Protein AF-0000000086669662 (afdb_homodimer)

pLDDT: mean 96.25, std 7.5, range [40.72, 98.94]

Secondary structure (DSSP, 8-state):
-----TTHHHHHHHHHHHHHHTHHHHHHHIIIIIHHHHHTS---GGGHHHHHHHHHHHHHHHHHHHHHHHHHHHHHHH----SHHHHHHHHHHHHHHHHHHHHHHHTT--HHHIIIIIHHHHHHHHHH-/-----TTHHHHHHHHHHHHHHTHHHHHHHIIIIIHHHHHTS---GGGHHHHHHHHHHHHHHHHHHHHHHHHHHHHHHH----SHHHHHHHHHHHHHHHHHHHHHHHTT--HHHIIIIIHHHHHHHHHH-

Organism: Colletotrichum gloeosporioides (NCBI:txid474922)

Radius of gyration: 18.42 Å; Cα contacts (8 Å, |Δi|>4): 364; chains: 2; bounding box: 42×52×33 Å

Solvent-accessible surface area (backbone atoms only — not comparable to full-atom values): 12818 Å² total; per-residue (Å²): 106,62,70,60,62,84,64,28,32,57,29,15,46,48,22,17,46,37,31,54,70,47,44,67,60,51,53,50,42,45,72,43,51,45,47,53,42,48,68,52,32,63,89,49,76,89,32,52,60,44,59,58,42,54,65,39,28,52,55,47,43,53,48,42,30,49,36,50,19,29,50,24,45,41,27,35,62,58,27,60,65,76,51,67,44,50,46,50,38,51,51,47,47,37,55,52,23,50,59,47,36,48,49,35,54,75,73,66,44,59,74,62,38,48,37,34,46,45,17,43,50,30,41,50,52,33,54,72,105,107,63,71,58,63,85,64,28,32,56,28,14,47,49,22,16,47,36,32,54,70,48,44,67,58,50,53,50,42,45,72,43,51,45,46,52,43,49,67,53,31,64,88,50,76,89,32,51,62,44,61,58,44,52,63,39,29,52,57,48,42,52,46,42,30,50,37,51,19,28,50,23,45,41,28,36,63,59,27,60,66,76,51,66,42,51,47,49,38,53,51,48,48,37,55,51,22,49,61,47,33,47,49,35,54,77,71,67,44,59,74,62,36,48,36,34,46,46,16,43,50,31,42,49,52,31,55,72,104

Foldseek 3Di:
DPQQDDCLLVLLQVLLVLLVVCVVVLVVCLVPVVLVVLVPPDPDPVCVVVSVCVSVVSVVVNVVSNVSSVVSVCCSVPHADDDPVVVVVLVVLQVVLVVVCVVCVVVPNCSNCCNSHVSSVSSVVSNVD/DPQQDDCLLVLLQVLLVLLPVCVVVLVVCLVPVVLVVLVPPDPDPVCVVVSVCVSVVSVVVNVVSNVSSVVSNCCSVPHADDDPVVVVVLVVLQVVLVVVCVVCVVVPNCSNCCNSHVSSVSSVVSNVD

Structure (mmCIF, N/CA/C/O backbone):
data_AF-0000000086669662-model_v1
#
loop_
_entity.id
_entity.type
_entity.pdbx_description
1 polymer 'Uncharacterized protein'
#
loop_
_atom_site.group_PDB
_atom_site.id
_atom_site.type_symbol
_atom_site.label_atom_id
_atom_site.label_alt_id
_atom_site.label_comp_id
_atom_site.label_asym_id
_atom_site.label_entity_id
_atom_site.label_seq_id
_atom_site.pdbx_PDB_ins_code
_atom_site.Cartn_x
_atom_site.Cartn_y
_atom_site.Cartn_z
_atom_site.occupancy
_atom_site.B_iso_or_equiv
_atom_site.auth_seq_id
_atom_site.auth_comp_id
_atom_site.auth_asym_id
_atom_site.auth_atom_id
_atom_site.pdbx_PDB_model_num
ATOM 1 N N . MET A 1 1 ? 5.531 28.141 9.062 1 40.78 1 MET A N 1
ATOM 2 C CA . MET A 1 1 ? 6.051 26.812 8.75 1 40.78 1 MET A CA 1
ATOM 3 C C . MET A 1 1 ? 6.801 26.219 9.938 1 40.78 1 MET A C 1
ATOM 5 O O . MET A 1 1 ? 7.75 26.828 10.438 1 40.78 1 MET A O 1
ATOM 9 N N . LEU A 1 2 ? 6.219 25.516 10.828 1 52.84 2 LEU A N 1
ATOM 10 C CA . LEU A 1 2 ? 7.031 25.25 12.016 1 52.84 2 LEU A CA 1
ATOM 11 C C . LEU A 1 2 ? 8.344 24.578 11.625 1 52.84 2 LEU A C 1
ATOM 13 O O . LEU A 1 2 ? 8.344 23.5 11.031 1 52.84 2 LEU A O 1
ATOM 17 N N . GLY A 1 3 ? 9.312 25.375 11.25 1 63.16 3 GLY A N 1
ATOM 18 C CA . GLY A 1 3 ? 10.625 25.031 10.734 1 63.16 3 GLY A CA 1
ATOM 19 C C . GLY A 1 3 ? 11.258 23.859 11.461 1 63.16 3 GLY A C 1
ATOM 20 O O . GLY A 1 3 ? 11.359 23.859 12.688 1 63.16 3 GLY A O 1
ATOM 21 N N . LEU A 1 4 ? 11.062 22.594 10.867 1 78.12 4 LEU A N 1
ATOM 22 C CA . LEU A 1 4 ? 11.797 21.469 11.422 1 78.12 4 LEU A CA 1
ATOM 23 C C . LEU A 1 4 ? 13.258 21.844 11.664 1 78.12 4 LEU A C 1
ATOM 25 O O . LEU A 1 4 ? 13.859 22.578 10.875 1 78.12 4 LEU A O 1
ATOM 29 N N . SER A 1 5 ? 13.695 21.781 12.844 1 79.88 5 SER A N 1
ATOM 30 C CA . SER A 1 5 ? 15.062 22.109 13.211 1 79.88 5 SER A CA 1
ATOM 31 C C . SER A 1 5 ? 15.992 20.922 13.016 1 79.88 5 SER A C 1
ATOM 33 O O . SER A 1 5 ? 15.531 19.781 12.93 1 79.88 5 SER A O 1
ATOM 35 N N . GLY A 1 6 ? 17.234 21.25 12.664 1 85.25 6 GLY A N 1
ATOM 36 C CA . GLY A 1 6 ? 18.281 20.234 12.664 1 85.25 6 GLY A CA 1
ATOM 37 C C . GLY A 1 6 ? 18.188 19.297 11.484 1 85.25 6 GLY A C 1
ATOM 38 O O . GLY A 1 6 ? 17.984 19.719 10.344 1 85.25 6 GLY A O 1
A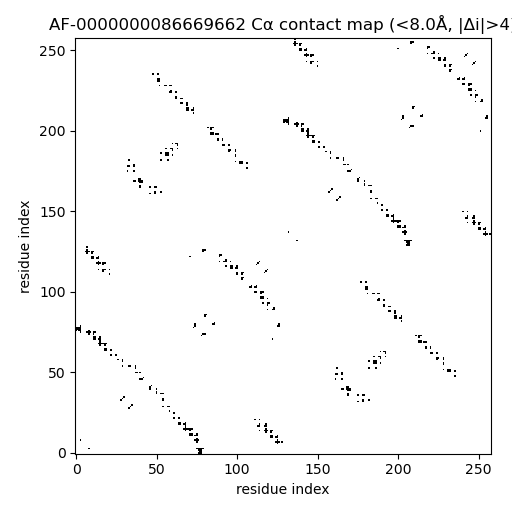TOM 39 N N . TRP A 1 7 ? 18.344 17.984 11.773 1 91.75 7 TRP A N 1
ATOM 40 C CA . TRP A 1 7 ? 18.484 16.938 10.758 1 91.75 7 TRP A CA 1
ATOM 41 C C . TRP A 1 7 ? 17.125 16.375 10.359 1 91.75 7 TRP A C 1
ATOM 43 O O . TRP A 1 7 ? 17.031 15.57 9.422 1 91.75 7 TRP A O 1
ATOM 53 N N . LYS A 1 8 ? 16.125 16.844 10.945 1 95.12 8 LYS A N 1
ATOM 54 C CA . LYS A 1 8 ? 14.805 16.234 10.75 1 95.12 8 LYS A CA 1
ATOM 55 C C . LYS A 1 8 ? 14.367 16.344 9.289 1 95.12 8 LYS A C 1
ATOM 57 O O . LYS A 1 8 ? 14.023 15.336 8.664 1 95.12 8 LYS A O 1
ATOM 62 N N . PRO A 1 9 ? 14.453 17.5 8.719 1 96.38 9 PRO A N 1
ATOM 63 C CA . PRO A 1 9 ? 14.023 17.578 7.32 1 96.38 9 PRO A CA 1
ATOM 64 C C . PRO A 1 9 ? 14.844 16.688 6.395 1 96.38 9 PRO A C 1
ATOM 66 O O . PRO A 1 9 ? 14.305 16.094 5.453 1 96.38 9 PRO A O 1
ATOM 69 N N . LEU A 1 10 ? 16.078 16.594 6.676 1 97.25 10 LEU A N 1
ATOM 70 C CA . LEU A 1 10 ? 16.938 15.75 5.848 1 97.25 10 LEU A CA 1
ATOM 71 C C . LEU A 1 10 ? 16.484 14.297 5.887 1 97.25 10 LEU A C 1
ATOM 73 O O . LEU A 1 10 ? 16.438 13.633 4.852 1 97.25 10 LEU A O 1
ATOM 77 N N . PHE A 1 11 ? 16.188 13.828 7.074 1 98.44 11 PHE A N 1
ATOM 78 C CA . PHE A 1 11 ? 15.711 12.453 7.219 1 98.44 11 PHE A CA 1
ATOM 79 C C . PHE A 1 11 ? 14.406 12.242 6.453 1 98.44 11 PHE A C 1
ATOM 81 O O . PHE A 1 11 ? 14.258 11.258 5.727 1 98.44 11 PHE A O 1
ATOM 88 N N . PHE A 1 12 ? 13.469 13.195 6.531 1 98.69 12 PHE A N 1
ATOM 89 C CA . PHE A 1 12 ? 12.203 13.078 5.828 1 98.69 12 PHE A CA 1
ATOM 90 C C . PHE A 1 12 ? 12.406 13.133 4.316 1 98.69 12 PHE A C 1
ATOM 92 O O . PHE A 1 12 ? 11.844 12.32 3.578 1 98.69 12 PHE A O 1
ATOM 99 N N . TYR A 1 13 ? 13.234 14.008 3.83 1 98.5 13 TYR A N 1
ATOM 100 C CA . TYR A 1 13 ? 13.484 14.117 2.396 1 98.5 13 TYR A CA 1
ATOM 101 C C . TYR A 1 13 ? 14.172 12.867 1.867 1 98.5 13 TYR A C 1
ATOM 103 O O . TYR A 1 13 ? 13.875 12.406 0.762 1 98.5 13 TYR A O 1
ATOM 111 N N . THR A 1 14 ? 15.086 12.344 2.619 1 98.81 14 THR A N 1
ATOM 112 C CA . THR A 1 14 ? 15.773 11.133 2.195 1 98.81 14 THR A CA 1
ATOM 113 C C . THR A 1 14 ? 14.812 9.945 2.164 1 98.81 14 THR A C 1
ATOM 115 O O . THR A 1 14 ? 14.844 9.141 1.2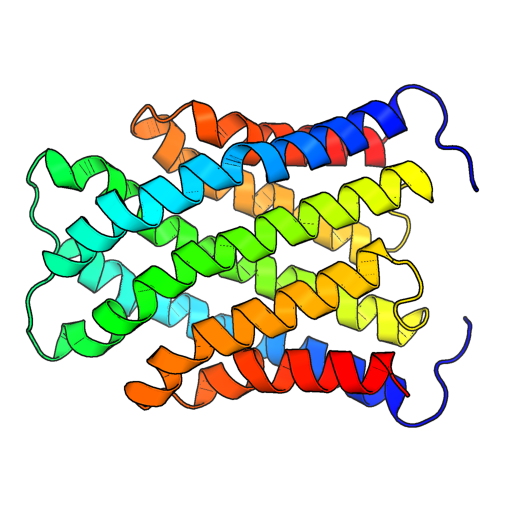3 1 98.81 14 THR A O 1
ATOM 118 N N . ALA A 1 15 ? 13.969 9.844 3.178 1 98.88 15 ALA A N 1
ATOM 119 C CA . ALA A 1 15 ? 12.953 8.789 3.178 1 98.88 15 ALA A CA 1
ATOM 120 C C . ALA A 1 15 ? 12.031 8.914 1.965 1 98.88 15 ALA A C 1
ATOM 122 O O . ALA A 1 15 ? 11.734 7.918 1.303 1 98.88 15 ALA A O 1
ATOM 123 N N . ALA A 1 16 ? 11.617 10.156 1.674 1 98.88 16 ALA A N 1
ATOM 124 C CA . ALA A 1 16 ? 10.789 10.383 0.494 1 98.88 16 ALA A CA 1
ATOM 125 C C . ALA A 1 16 ? 11.508 9.945 -0.777 1 98.88 16 ALA A C 1
ATOM 127 O O . ALA A 1 16 ? 10.922 9.273 -1.629 1 98.88 16 ALA A O 1
ATOM 128 N N . PHE A 1 17 ? 12.797 10.289 -0.87 1 98.88 17 PHE A N 1
ATOM 129 C CA . PHE A 1 17 ? 13.609 9.938 -2.025 1 98.88 17 PHE A CA 1
ATOM 130 C C . PHE A 1 17 ? 13.711 8.43 -2.184 1 98.88 17 PHE A C 1
ATOM 132 O O . PHE A 1 17 ? 13.57 7.902 -3.291 1 98.88 17 PHE A O 1
ATOM 139 N N . LEU A 1 18 ? 13.906 7.66 -1.114 1 98.88 18 LEU A N 1
ATOM 140 C CA . LEU A 1 18 ? 14.047 6.207 -1.16 1 98.88 18 LEU A CA 1
ATOM 141 C C . LEU A 1 18 ? 12.766 5.551 -1.66 1 98.88 18 LEU A C 1
ATOM 143 O O . LEU A 1 18 ? 12.82 4.539 -2.363 1 98.88 18 LEU A O 1
ATOM 147 N N . ASN A 1 19 ? 11.648 6.133 -1.345 1 98.75 19 ASN A N 1
ATOM 148 C CA . ASN A 1 19 ? 10.367 5.594 -1.785 1 98.75 19 ASN A CA 1
ATOM 149 C C . ASN A 1 19 ? 10.148 5.82 -3.277 1 98.75 19 ASN A C 1
ATOM 151 O O . ASN A 1 19 ? 9.523 4.996 -3.949 1 98.75 19 ASN A O 1
ATOM 155 N N . VAL A 1 20 ? 10.656 6.867 -3.828 1 98.75 20 VAL A N 1
ATOM 156 C CA . VAL A 1 20 ? 10.375 7.215 -5.219 1 98.75 20 VAL A CA 1
ATOM 157 C C . VAL A 1 20 ? 11.414 6.566 -6.129 1 98.75 20 VAL A C 1
ATOM 159 O O . VAL A 1 20 ? 11.086 6.078 -7.211 1 98.75 20 VAL A O 1
ATOM 162 N N . VAL A 1 21 ? 12.664 6.5 -5.691 1 98.56 21 VAL A N 1
ATOM 163 C CA . VAL A 1 21 ? 13.766 6.109 -6.57 1 98.56 21 VAL A CA 1
ATOM 164 C C . VAL A 1 21 ? 13.648 4.625 -6.91 1 98.56 21 VAL A C 1
ATOM 166 O O . VAL A 1 21 ? 14.148 4.176 -7.945 1 98.56 21 VAL A O 1
ATOM 169 N N . ILE A 1 22 ? 12.938 3.836 -6.125 1 98.5 22 ILE A N 1
ATOM 170 C CA . ILE A 1 22 ? 12.836 2.393 -6.312 1 98.5 22 ILE A CA 1
ATOM 171 C C . ILE A 1 22 ? 11.75 2.084 -7.344 1 98.5 22 ILE A C 1
ATOM 173 O O . ILE A 1 22 ? 11.648 0.953 -7.824 1 98.5 22 ILE A O 1
ATOM 177 N N . LEU A 1 23 ? 10.914 3.029 -7.73 1 98.5 23 LEU A N 1
ATOM 178 C CA . LEU A 1 23 ? 9.695 2.791 -8.492 1 98.5 23 LEU A CA 1
ATOM 179 C C . LEU A 1 23 ? 10.023 2.225 -9.875 1 98.5 23 LEU A C 1
ATOM 181 O O . LEU A 1 23 ? 9.391 1.263 -10.312 1 98.5 23 LEU A O 1
ATOM 185 N N . PRO A 1 24 ? 11.031 2.754 -10.625 1 98.06 24 PRO A N 1
ATOM 186 C CA . PRO A 1 24 ? 11.32 2.172 -11.938 1 98.06 24 PRO A CA 1
ATOM 187 C C . PRO A 1 24 ? 11.688 0.693 -11.859 1 98.06 24 PRO A C 1
ATOM 189 O O . PRO A 1 24 ? 11.203 -0.112 -12.656 1 98.06 24 PRO A O 1
ATOM 192 N N . LYS A 1 25 ? 12.5 0.32 -10.93 1 97.44 25 LYS A N 1
ATOM 193 C CA . LYS A 1 25 ? 12.867 -1.083 -10.758 1 97.44 25 LYS A CA 1
ATOM 194 C C . LYS A 1 25 ? 11.664 -1.915 -10.312 1 97.44 25 LYS A C 1
ATOM 196 O O . LYS A 1 25 ? 11.5 -3.059 -10.742 1 97.44 25 LYS A O 1
ATOM 201 N N . HIS A 1 26 ? 10.859 -1.354 -9.453 1 98.06 26 HIS A N 1
ATOM 202 C CA . HIS A 1 26 ? 9.664 -2.049 -8.992 1 98.06 26 HIS A CA 1
ATOM 203 C C . HIS A 1 26 ? 8.711 -2.332 -10.148 1 98.06 26 HIS A C 1
ATOM 205 O O . HIS A 1 26 ? 8.188 -3.443 -10.266 1 98.06 26 HIS A O 1
ATOM 211 N N . LEU A 1 27 ? 8.516 -1.381 -10.969 1 98.06 27 LEU A N 1
ATOM 212 C CA . LEU A 1 27 ? 7.66 -1.54 -12.141 1 98.06 27 LEU A CA 1
ATOM 213 C C . LEU A 1 27 ? 8.227 -2.592 -13.086 1 98.06 27 LEU A C 1
ATOM 215 O O . LEU A 1 27 ? 7.488 -3.449 -13.578 1 98.06 27 LEU A O 1
ATOM 219 N N . LYS A 1 28 ? 9.508 -2.541 -13.312 1 97.62 28 LYS A N 1
ATOM 220 C CA . LYS A 1 28 ? 10.148 -3.52 -14.188 1 97.62 28 LYS A CA 1
ATOM 221 C C . LYS A 1 28 ? 10 -4.934 -13.633 1 97.62 28 LYS A C 1
ATOM 223 O O . LYS A 1 28 ? 9.672 -5.867 -14.367 1 97.62 28 LYS A O 1
ATOM 228 N N . THR A 1 29 ? 10.25 -5.109 -12.359 1 97.31 29 THR A N 1
ATOM 229 C CA . THR A 1 29 ? 10.109 -6.406 -11.711 1 97.31 29 THR A CA 1
ATOM 230 C C . THR A 1 29 ? 8.68 -6.922 -11.836 1 97.31 29 THR A C 1
ATOM 232 O O . THR A 1 29 ? 8.461 -8.109 -12.094 1 97.31 29 THR A O 1
ATOM 235 N N . GLY A 1 30 ? 7.758 -6.027 -11.656 1 97.56 30 GLY A N 1
ATOM 236 C CA . GLY A 1 30 ? 6.359 -6.391 -11.836 1 97.56 30 GLY A CA 1
ATOM 237 C C . GLY A 1 30 ? 6.051 -6.902 -13.227 1 97.56 30 GLY A C 1
ATOM 238 O O . GLY A 1 30 ? 5.391 -7.93 -13.391 1 97.56 30 GLY A O 1
ATOM 239 N N . GLU A 1 31 ? 6.566 -6.266 -14.234 1 97.94 31 GLU A N 1
ATOM 240 C CA . GLU A 1 31 ? 6.223 -6.539 -15.625 1 97.94 31 GLU A CA 1
ATOM 241 C C . GLU A 1 31 ? 6.996 -7.746 -16.156 1 97.94 31 GLU A C 1
ATOM 243 O O . GLU A 1 31 ? 6.676 -8.273 -17.219 1 97.94 31 GLU A O 1
ATOM 248 N N . THR A 1 32 ? 8.023 -8.148 -15.461 1 97.31 32 THR A N 1
ATOM 249 C CA . THR A 1 32 ? 8.836 -9.266 -15.938 1 97.31 32 THR A CA 1
ATOM 250 C C . THR A 1 32 ? 8.75 -10.445 -14.969 1 97.31 32 THR A C 1
ATOM 252 O O . THR A 1 32 ? 7.895 -11.32 -15.133 1 97.31 32 THR A O 1
ATOM 255 N N . LYS A 1 33 ? 9.25 -10.328 -13.805 1 97.06 33 LYS A N 1
ATOM 256 C CA . LYS A 1 33 ? 9.383 -11.453 -12.891 1 97.06 33 LYS A CA 1
ATOM 257 C C . LYS A 1 33 ? 8.023 -11.852 -12.312 1 97.06 33 LYS A C 1
ATOM 259 O O . LYS A 1 33 ? 7.68 -13.031 -12.289 1 97.06 33 LYS A O 1
ATOM 264 N N . ILE A 1 34 ? 7.262 -10.891 -11.867 1 97.94 34 ILE A N 1
ATOM 265 C CA . ILE A 1 34 ? 5.984 -11.18 -11.227 1 97.94 34 ILE A CA 1
ATOM 266 C C . ILE A 1 34 ? 4.992 -11.703 -12.258 1 97.94 34 ILE A C 1
ATOM 268 O O . ILE A 1 34 ? 4.359 -12.742 -12.047 1 97.94 34 ILE A O 1
ATOM 272 N N . LYS A 1 35 ? 4.883 -11.031 -13.359 1 97.75 35 LYS A N 1
ATOM 273 C CA . LYS A 1 35 ? 3.988 -11.477 -14.422 1 97.75 35 LYS A CA 1
ATOM 274 C C . LYS A 1 35 ? 4.375 -12.867 -14.922 1 97.75 35 LYS A C 1
ATOM 276 O O . LYS A 1 35 ? 3.506 -13.711 -15.172 1 97.75 35 LYS A O 1
ATOM 281 N N . GLY A 1 36 ? 5.699 -13.133 -15.125 1 98 36 GLY A N 1
ATOM 282 C CA . GLY A 1 36 ? 6.164 -14.453 -15.539 1 98 36 GLY A CA 1
ATOM 283 C C . GLY A 1 36 ? 5.777 -15.555 -14.57 1 98 36 GLY A C 1
ATOM 284 O O . GLY A 1 36 ? 5.328 -16.625 -14.984 1 98 36 GLY A O 1
ATOM 285 N N . ALA A 1 37 ? 5.926 -15.312 -13.312 1 98 37 ALA A N 1
ATOM 286 C CA . ALA A 1 37 ? 5.57 -16.297 -12.289 1 98 37 ALA A CA 1
ATOM 287 C C . ALA A 1 37 ? 4.07 -16.562 -12.297 1 98 37 ALA A C 1
ATOM 289 O O . ALA A 1 37 ? 3.641 -17.703 -12.125 1 98 37 ALA A O 1
ATOM 290 N N . ILE A 1 38 ? 3.26 -15.523 -12.484 1 97.62 38 ILE A N 1
ATOM 291 C CA . ILE A 1 38 ? 1.809 -15.664 -12.516 1 97.62 38 ILE A CA 1
ATOM 292 C C . ILE A 1 38 ? 1.395 -16.5 -13.727 1 97.62 38 ILE A C 1
ATOM 294 O O . ILE A 1 38 ? 0.517 -17.359 -13.625 1 97.62 38 ILE A O 1
ATOM 298 N N . LYS A 1 39 ? 2.012 -16.266 -14.805 1 97.56 39 LYS A N 1
ATOM 299 C CA . LYS A 1 39 ? 1.726 -17.016 -16.016 1 97.56 39 LYS A CA 1
ATOM 300 C C . LYS A 1 39 ? 2.01 -18.5 -15.82 1 97.56 39 LYS A C 1
ATOM 302 O O . LYS A 1 39 ? 1.352 -19.359 -16.422 1 97.56 39 LYS A O 1
ATOM 307 N N . ALA A 1 40 ? 2.916 -18.828 -14.945 1 97.75 40 ALA A N 1
ATOM 308 C CA . ALA A 1 40 ? 3.344 -20.203 -14.734 1 97.75 40 ALA A CA 1
ATOM 309 C C . ALA A 1 40 ? 2.387 -20.938 -13.805 1 97.75 40 ALA A C 1
ATOM 311 O O . ALA A 1 40 ? 2.486 -22.156 -13.633 1 97.75 40 ALA A O 1
ATOM 312 N N . ILE A 1 41 ? 1.518 -20.266 -13.125 1 97.69 41 ILE A N 1
ATOM 313 C CA . ILE A 1 41 ? 0.484 -20.906 -12.32 1 97.69 41 ILE A CA 1
ATOM 314 C C . ILE A 1 41 ? -0.452 -21.703 -13.219 1 97.69 41 ILE A C 1
ATOM 316 O O . ILE A 1 41 ? -0.902 -21.219 -14.258 1 97.69 41 ILE A O 1
ATOM 320 N N . PRO A 1 42 ? -0.792 -22.906 -12.828 1 97 42 PRO A N 1
ATOM 321 C CA . PRO A 1 42 ? -1.682 -23.719 -13.648 1 97 42 PRO A CA 1
ATOM 322 C C . PRO A 1 42 ? -3.039 -23.062 -13.891 1 97 42 PRO A C 1
ATOM 324 O O . PRO A 1 42 ? -3.477 -22.234 -13.086 1 97 42 PRO A O 1
ATOM 327 N N . SER A 1 43 ? -3.729 -23.469 -14.992 1 95.56 43 SER A N 1
ATOM 328 C CA . SER A 1 43 ? -4.98 -22.828 -15.398 1 95.56 43 SER A CA 1
ATOM 329 C C . SER A 1 43 ? -6.18 -23.516 -14.758 1 95.56 43 SER A C 1
ATOM 331 O O . SER A 1 43 ? -7.316 -23.328 -15.188 1 95.56 43 SER A O 1
ATOM 333 N N . ASP A 1 44 ? -5.977 -24.281 -13.703 1 96.75 44 ASP A N 1
ATOM 334 C CA . ASP A 1 44 ? -7.074 -24.906 -12.969 1 96.75 44 ASP A CA 1
ATOM 335 C C . ASP A 1 44 ? -8.031 -23.859 -12.414 1 96.75 44 ASP A C 1
ATOM 337 O O . ASP A 1 44 ? -7.598 -22.781 -11.992 1 96.75 44 ASP A O 1
ATOM 341 N N . PRO A 1 45 ? -9.289 -24.219 -12.344 1 96.62 45 PRO A N 1
ATOM 342 C CA . PRO A 1 45 ? -10.297 -23.25 -11.891 1 96.62 45 PRO A CA 1
ATOM 343 C C . PRO A 1 45 ? -10.016 -22.719 -10.484 1 96.62 45 PRO A C 1
ATOM 345 O O . PRO A 1 45 ? -10.352 -21.578 -10.172 1 96.62 45 PRO A O 1
ATOM 348 N N . GLU A 1 46 ? -9.414 -23.484 -9.688 1 96.31 46 GLU A N 1
ATOM 349 C CA . GLU A 1 46 ? -9.164 -23.078 -8.305 1 96.31 46 GLU A CA 1
ATOM 350 C C . GLU A 1 46 ? -8.18 -21.906 -8.234 1 96.31 46 GLU A C 1
ATOM 352 O O . GLU A 1 46 ? -8.148 -21.172 -7.246 1 96.31 46 GLU A O 1
ATOM 357 N N . TYR A 1 47 ? -7.383 -21.703 -9.328 1 97.5 47 TYR A N 1
ATOM 358 C CA . TYR A 1 47 ? -6.383 -20.641 -9.312 1 97.5 47 TYR A CA 1
ATOM 359 C C . TYR A 1 47 ? -6.832 -19.453 -10.156 1 97.5 47 TYR A C 1
ATOM 361 O O . TYR A 1 47 ? -6.102 -18.469 -10.289 1 97.5 47 TYR A O 1
ATOM 369 N N . SER A 1 48 ? -8 -19.469 -10.734 1 96.5 48 SER A N 1
ATOM 370 C CA . SER A 1 48 ? -8.453 -18.438 -11.656 1 96.5 48 SER A CA 1
ATOM 371 C C . SER A 1 48 ? -8.5 -17.078 -10.969 1 96.5 48 SER A C 1
ATOM 373 O O . SER A 1 48 ? -8.016 -16.078 -11.516 1 96.5 48 SER A O 1
ATOM 375 N N . ILE A 1 49 ? -9.008 -17.016 -9.742 1 96.62 49 ILE A N 1
ATOM 376 C CA . ILE A 1 49 ? -9.148 -15.75 -9.016 1 96.62 49 ILE A CA 1
ATOM 377 C C . ILE A 1 49 ? -7.773 -15.25 -8.586 1 96.62 49 ILE A C 1
ATOM 379 O O . ILE A 1 49 ? -7.375 -14.133 -8.945 1 96.62 49 ILE A O 1
ATOM 383 N N . PRO A 1 50 ? -7.004 -16.031 -7.879 1 97 50 PRO A N 1
ATOM 384 C CA . PRO A 1 50 ? -5.695 -15.508 -7.484 1 97 50 PRO A CA 1
ATOM 385 C C . PRO A 1 50 ? -4.832 -15.117 -8.68 1 97 50 PRO A C 1
ATOM 387 O O . PRO A 1 50 ? -4.113 -14.117 -8.633 1 97 50 PRO A O 1
ATOM 390 N N . LYS A 1 51 ? -4.875 -15.867 -9.742 1 96.81 51 LYS A N 1
ATOM 391 C CA . LYS A 1 51 ? -4.117 -15.539 -10.945 1 96.81 51 LYS A CA 1
ATOM 392 C C . LYS A 1 51 ? -4.508 -14.164 -11.477 1 96.81 51 LYS A C 1
ATOM 394 O O . LYS A 1 51 ? -3.66 -13.422 -11.977 1 96.81 51 LYS A O 1
ATOM 399 N N . ALA A 1 52 ? -5.746 -13.812 -11.359 1 97 52 ALA A N 1
ATOM 400 C CA . ALA A 1 52 ? -6.27 -12.555 -11.883 1 97 52 ALA A CA 1
ATOM 401 C C . ALA A 1 52 ? -5.867 -11.375 -10.992 1 97 52 ALA A C 1
ATOM 403 O O . ALA A 1 52 ? -5.664 -10.266 -11.484 1 97 52 ALA A O 1
ATOM 404 N N . ILE A 1 53 ? -5.641 -11.594 -9.68 1 97.5 53 ILE A N 1
ATOM 405 C CA . ILE A 1 53 ? -5.637 -10.414 -8.82 1 97.5 53 ILE A CA 1
ATOM 406 C C . ILE A 1 53 ? -4.266 -10.258 -8.164 1 97.5 53 ILE A C 1
ATOM 408 O O . ILE A 1 53 ? -3.949 -9.203 -7.613 1 97.5 53 ILE A O 1
ATOM 412 N N . VAL A 1 54 ? -3.412 -11.195 -8.25 1 96.75 54 VAL A N 1
ATOM 413 C CA . VAL A 1 54 ? -2.15 -11.156 -7.516 1 96.75 54 VAL A CA 1
ATOM 414 C C . VAL A 1 54 ? -1.281 -10.016 -8.039 1 96.75 54 VAL A C 1
ATOM 416 O O . VAL A 1 54 ? -0.627 -9.32 -7.258 1 96.75 54 VAL A O 1
ATOM 419 N N . LYS A 1 55 ? -1.231 -9.797 -9.328 1 96.88 55 LYS A N 1
ATOM 420 C CA . LYS A 1 55 ? -0.414 -8.727 -9.891 1 96.88 55 LYS A CA 1
ATOM 421 C C . LYS A 1 55 ? -0.874 -7.359 -9.391 1 96.88 55 LYS A C 1
ATOM 423 O O . LYS A 1 55 ? -0.06 -6.449 -9.219 1 96.88 55 LYS A O 1
ATOM 428 N N . THR A 1 56 ? -2.088 -7.215 -9.156 1 97.06 56 THR A N 1
ATOM 429 C CA . THR A 1 56 ? -2.6 -5.922 -8.719 1 97.06 56 THR A CA 1
ATOM 430 C C . THR A 1 56 ? -2.117 -5.598 -7.312 1 97.06 56 THR A C 1
ATOM 432 O O . THR A 1 56 ? -1.949 -4.426 -6.961 1 97.06 56 THR A O 1
ATOM 435 N N . ALA A 1 57 ? -1.891 -6.59 -6.484 1 97.56 57 ALA A N 1
ATOM 436 C CA . ALA A 1 57 ? -1.281 -6.336 -5.18 1 97.56 57 ALA A CA 1
ATOM 437 C C . ALA A 1 57 ? 0.113 -5.734 -5.336 1 97.56 57 ALA A C 1
ATOM 439 O O . ALA A 1 57 ? 0.464 -4.777 -4.641 1 97.56 57 ALA A O 1
ATOM 440 N N . TRP A 1 58 ? 0.868 -6.297 -6.293 1 98 58 TRP A N 1
ATOM 441 C CA . TRP A 1 58 ? 2.184 -5.742 -6.598 1 98 58 TRP A CA 1
ATOM 442 C C . TRP A 1 58 ? 2.074 -4.277 -7.012 1 98 58 TRP A C 1
ATOM 444 O O . TRP A 1 58 ? 2.822 -3.43 -6.52 1 98 58 TRP A O 1
ATOM 454 N N . ASP A 1 59 ? 1.14 -3.961 -7.816 1 97.62 59 ASP A N 1
ATOM 455 C CA . ASP A 1 59 ? 0.965 -2.6 -8.312 1 97.62 59 ASP A CA 1
ATOM 456 C C . ASP A 1 59 ? 0.463 -1.671 -7.211 1 97.62 59 ASP A C 1
ATOM 458 O O . ASP A 1 59 ? 0.804 -0.487 -7.184 1 97.62 59 ASP A O 1
ATOM 462 N N . GLY A 1 60 ? -0.32 -2.223 -6.352 1 97.75 60 GLY A N 1
ATOM 463 C CA . GLY A 1 60 ? -0.79 -1.449 -5.215 1 97.75 60 GLY A CA 1
ATOM 464 C C . GLY A 1 60 ? 0.333 -0.971 -4.312 1 97.75 60 GLY A C 1
ATOM 465 O O . GLY A 1 60 ? 0.24 0.102 -3.713 1 97.75 60 GLY A O 1
ATOM 466 N N . CYS A 1 61 ? 1.374 -1.701 -4.246 1 98 61 CYS A N 1
ATOM 467 C CA . CYS A 1 61 ? 2.518 -1.318 -3.424 1 98 61 CYS A CA 1
ATOM 468 C C . CYS A 1 61 ? 3.18 -0.057 -3.965 1 98 61 CYS A C 1
ATOM 470 O O . CYS A 1 61 ? 3.801 0.694 -3.211 1 98 61 CYS A O 1
ATOM 472 N N . ASN A 1 62 ? 3.018 0.184 -5.258 1 97.5 62 ASN A N 1
ATOM 473 C CA . ASN A 1 62 ? 3.512 1.445 -5.797 1 97.5 62 ASN A CA 1
ATOM 474 C C . ASN A 1 62 ? 2.779 2.641 -5.191 1 97.5 62 ASN A C 1
ATOM 476 O O . ASN A 1 62 ? 3.383 3.684 -4.945 1 97.5 62 ASN A O 1
ATOM 480 N N . SER A 1 63 ? 1.508 2.453 -5.004 1 97.94 63 SER A N 1
ATOM 481 C CA . SER A 1 63 ? 0.731 3.51 -4.363 1 97.94 63 SER A CA 1
ATOM 482 C C . SER A 1 63 ? 1.164 3.717 -2.916 1 97.94 63 SER A C 1
ATOM 484 O O . SER A 1 63 ? 1.19 4.848 -2.426 1 97.94 63 SER A O 1
ATOM 486 N N . LEU A 1 64 ? 1.475 2.678 -2.246 1 98.38 64 LEU A N 1
ATOM 487 C CA . LEU A 1 64 ? 1.975 2.773 -0.879 1 98.38 64 LEU A CA 1
ATOM 488 C C . LEU A 1 64 ? 3.289 3.545 -0.833 1 98.38 64 LEU A C 1
ATOM 490 O O . LEU A 1 64 ? 3.463 4.438 0.001 1 98.38 64 LEU A O 1
ATOM 494 N N . LEU A 1 65 ? 4.195 3.195 -1.731 1 98.62 65 LEU A N 1
ATOM 495 C CA . LEU A 1 65 ? 5.48 3.883 -1.838 1 98.62 65 LEU A CA 1
ATOM 496 C C . LEU A 1 65 ? 5.277 5.371 -2.104 1 98.62 65 LEU A C 1
ATOM 498 O O . LEU A 1 65 ? 5.867 6.211 -1.419 1 98.62 65 LEU A O 1
ATOM 502 N N . LEU A 1 66 ? 4.41 5.668 -2.977 1 98.81 66 LEU A N 1
ATOM 503 C CA . LEU A 1 66 ? 4.152 7.059 -3.326 1 98.81 66 LEU A CA 1
ATOM 504 C C . LEU A 1 66 ? 3.475 7.793 -2.174 1 98.81 66 LEU A C 1
ATOM 506 O O . LEU A 1 66 ? 3.771 8.961 -1.916 1 98.81 66 LEU A O 1
ATOM 510 N N . THR A 1 67 ? 2.584 7.117 -1.519 1 98.75 67 THR A N 1
ATOM 511 C CA . THR A 1 67 ? 1.897 7.715 -0.379 1 98.75 67 THR A CA 1
ATOM 512 C C . THR A 1 67 ? 2.893 8.102 0.711 1 98.75 67 THR A C 1
ATOM 514 O O . THR A 1 67 ? 2.873 9.227 1.207 1 98.75 67 THR A O 1
ATOM 517 N N . PHE A 1 68 ? 3.783 7.234 1.015 1 98.88 68 PHE A N 1
ATOM 518 C CA . PHE A 1 68 ? 4.723 7.535 2.09 1 98.88 68 PHE A CA 1
ATOM 519 C C . PHE A 1 68 ? 5.793 8.516 1.616 1 98.88 68 PHE A C 1
ATOM 521 O O . PHE A 1 68 ? 6.355 9.266 2.418 1 98.88 68 PHE A O 1
ATOM 528 N N . ALA A 1 69 ? 6.094 8.539 0.308 1 98.94 69 ALA A N 1
ATOM 529 C CA . ALA A 1 69 ? 6.934 9.617 -0.207 1 98.94 69 ALA A CA 1
ATOM 530 C C . ALA A 1 69 ? 6.289 10.977 0.038 1 98.94 69 ALA A C 1
ATOM 532 O O . ALA A 1 69 ? 6.938 11.898 0.538 1 98.94 69 ALA A O 1
ATOM 533 N N . LEU A 1 70 ? 5.047 11.086 -0.221 1 98.94 70 LEU A N 1
ATOM 534 C CA . LEU A 1 70 ? 4.316 12.336 -0.085 1 98.94 70 LEU A CA 1
ATOM 535 C C . LEU A 1 70 ? 4.152 12.711 1.384 1 98.94 70 LEU A C 1
ATOM 537 O O . LEU A 1 70 ? 4.25 13.891 1.744 1 98.94 70 LEU A O 1
ATOM 541 N N . LEU A 1 71 ? 3.893 11.742 2.225 1 98.81 71 LEU A N 1
ATOM 542 C CA . LEU A 1 71 ? 3.781 12.016 3.652 1 98.81 71 LEU A CA 1
ATOM 543 C C . LEU A 1 71 ? 5.109 12.516 4.215 1 98.81 71 LEU A C 1
ATOM 545 O O . LEU A 1 71 ? 5.145 13.469 4.992 1 98.81 71 LEU A O 1
ATOM 549 N N . ASN A 1 72 ? 6.152 11.867 3.818 1 98.81 72 ASN A N 1
ATOM 550 C CA . ASN A 1 72 ? 7.469 12.328 4.25 1 98.81 72 ASN A CA 1
ATOM 551 C C . ASN A 1 72 ? 7.773 13.727 3.73 1 98.81 72 ASN A C 1
ATOM 553 O O . ASN A 1 72 ? 8.352 14.555 4.445 1 98.81 72 ASN A O 1
ATOM 557 N N . LEU A 1 73 ? 7.406 14.023 2.512 1 98.62 73 LEU A N 1
ATOM 558 C CA . LEU A 1 73 ? 7.562 15.367 1.98 1 98.62 73 LEU A CA 1
ATOM 559 C C . LEU A 1 73 ? 6.742 16.375 2.791 1 98.62 73 LEU A C 1
ATOM 561 O O . LEU A 1 73 ? 7.23 17.453 3.119 1 98.62 73 LEU A O 1
ATOM 565 N N . LYS A 1 74 ? 5.559 16.031 3.084 1 98.38 74 LYS A N 1
ATOM 566 C CA . LYS A 1 74 ? 4.691 16.875 3.904 1 98.38 74 LYS A CA 1
ATOM 567 C C . LYS A 1 74 ? 5.332 17.172 5.258 1 98.38 74 LYS A C 1
ATOM 569 O O . LYS A 1 74 ? 5.355 18.312 5.699 1 98.38 74 LYS A O 1
ATOM 574 N N . TRP A 1 75 ? 5.812 16.156 5.848 1 98.19 75 TRP A N 1
ATOM 575 C CA . TRP A 1 75 ? 6.379 16.297 7.184 1 98.19 75 TRP A CA 1
ATOM 576 C C . TRP A 1 75 ? 7.676 17.094 7.141 1 98.19 75 TRP A C 1
ATOM 578 O O . TRP A 1 75 ? 7.977 17.859 8.062 1 98.19 75 TRP A O 1
ATOM 588 N N . ALA A 1 76 ? 8.43 16.969 6.09 1 97.75 76 ALA A N 1
ATOM 589 C CA . ALA A 1 76 ? 9.633 17.781 5.91 1 97.75 76 ALA A CA 1
ATOM 590 C C . ALA A 1 76 ? 9.289 19.266 5.801 1 97.75 76 ALA A C 1
ATOM 592 O O . ALA A 1 76 ? 9.992 20.109 6.348 1 97.75 76 ALA A O 1
ATOM 593 N N . LYS A 1 77 ? 8.234 19.531 5.219 1 96.62 77 LYS A N 1
ATOM 594 C CA . LYS A 1 77 ? 7.887 20.906 4.871 1 96.62 77 LYS A CA 1
ATOM 595 C C . LYS A 1 77 ? 7.055 21.562 5.973 1 96.62 77 LYS A C 1
ATOM 597 O O . LYS A 1 77 ? 7.148 22.766 6.195 1 96.62 77 LYS A O 1
ATOM 602 N N . HIS A 1 78 ? 6.234 20.75 6.629 1 95.81 78 HIS A N 1
ATOM 603 C CA . HIS A 1 78 ? 5.191 21.375 7.438 1 95.81 78 HIS A CA 1
ATOM 604 C C . HIS A 1 78 ? 5.242 20.875 8.875 1 95.81 78 HIS A C 1
ATOM 606 O O . HIS A 1 78 ? 4.371 21.203 9.68 1 95.81 78 HIS A O 1
ATOM 612 N N . GLY A 1 79 ? 6.141 20.109 9.164 1 95.69 79 GLY A N 1
ATOM 613 C CA . GLY A 1 79 ? 6.297 19.656 10.539 1 95.69 79 GLY A CA 1
ATOM 614 C C . GLY A 1 79 ? 6.129 18.156 10.688 1 95.69 79 GLY A C 1
ATOM 615 O O . GLY A 1 79 ? 5.355 17.531 9.953 1 95.69 79 GLY A O 1
ATOM 616 N N . ALA A 1 80 ? 6.766 17.578 11.625 1 97.25 80 ALA A N 1
ATOM 617 C CA . ALA A 1 80 ? 6.758 16.141 11.898 1 97.25 80 ALA A CA 1
ATOM 618 C C . ALA A 1 80 ? 5.367 15.664 12.312 1 97.25 80 ALA A C 1
ATOM 620 O O . ALA A 1 80 ? 4.512 16.484 12.672 1 97.25 80 ALA A O 1
ATOM 621 N N . PRO A 1 81 ? 5.168 14.328 12.219 1 97.19 81 PRO A N 1
ATOM 622 C CA . PRO A 1 81 ? 3.881 13.812 12.688 1 97.19 81 PRO A CA 1
ATOM 623 C C . PRO A 1 81 ? 3.631 14.109 14.164 1 97.19 81 PRO A C 1
ATOM 625 O O . PRO A 1 81 ? 4.43 13.727 15.023 1 97.19 81 PRO A O 1
ATOM 628 N N . GLU A 1 82 ? 2.502 14.695 14.398 1 96.19 82 GLU A N 1
ATOM 629 C CA . GLU A 1 82 ? 2.154 15.016 15.781 1 96.19 82 GLU A CA 1
ATOM 630 C C . GLU A 1 82 ? 0.841 14.352 16.188 1 96.19 82 GLU A C 1
ATOM 632 O O . GLU A 1 82 ? 0.658 13.992 17.344 1 96.19 82 GLU A O 1
ATOM 637 N N . LEU A 1 83 ? -0.04 14.172 15.234 1 97.38 83 LEU A N 1
ATOM 638 C CA . LEU A 1 83 ? -1.334 13.562 15.523 1 97.38 83 LEU A CA 1
ATOM 639 C C . LEU A 1 83 ? -1.197 12.055 15.688 1 97.38 83 LEU A C 1
ATOM 641 O O . LEU A 1 83 ? -0.355 11.422 15.047 1 97.38 83 LEU A O 1
ATOM 645 N N . MET A 1 84 ? -1.99 11.516 16.469 1 98.12 84 MET A N 1
ATOM 646 C CA . MET A 1 84 ? -1.952 10.086 16.75 1 98.12 84 MET A CA 1
ATOM 647 C C . MET A 1 84 ? -2.127 9.273 15.469 1 98.12 84 MET A C 1
ATOM 649 O O . MET A 1 84 ? -1.451 8.266 15.273 1 98.12 84 MET A O 1
ATOM 653 N N . GLU A 1 85 ? -3.025 9.672 14.586 1 98.38 85 GLU A N 1
ATOM 654 C CA . GLU A 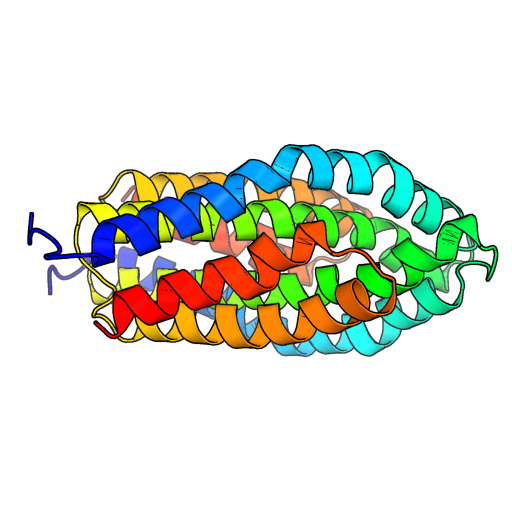1 85 ? -3.283 8.969 13.328 1 98.38 85 GLU A CA 1
ATOM 655 C C . GLU A 1 85 ? -2.021 8.891 12.469 1 98.38 85 GLU A C 1
ATOM 657 O O . GLU A 1 85 ? -1.725 7.84 11.891 1 98.38 85 GLU A O 1
ATOM 662 N N . GLU A 1 86 ? -1.278 9.977 12.461 1 98.31 86 GLU A N 1
ATOM 663 C CA . GLU A 1 86 ? -0.054 10 11.664 1 98.31 86 GLU A CA 1
ATOM 664 C C . GLU A 1 86 ? 1.036 9.148 12.305 1 98.31 86 GLU A C 1
ATOM 666 O O . GLU A 1 86 ? 1.751 8.422 11.609 1 98.31 86 GLU A O 1
ATOM 671 N N . LYS A 1 87 ? 1.172 9.234 13.578 1 98.62 87 LYS A N 1
ATOM 672 C CA . LYS A 1 87 ? 2.17 8.43 14.273 1 98.62 87 LYS A CA 1
ATOM 673 C C . LYS A 1 87 ? 1.883 6.938 14.094 1 98.62 87 LYS A C 1
ATOM 675 O O . LYS A 1 87 ? 2.801 6.145 13.875 1 98.62 87 LYS A O 1
ATOM 680 N N . LEU A 1 88 ? 0.623 6.617 14.203 1 98.75 88 LEU A N 1
ATOM 681 C CA . LEU A 1 88 ? 0.244 5.223 14.008 1 98.75 88 LEU A CA 1
ATOM 682 C C . LEU A 1 88 ? 0.545 4.77 12.578 1 98.75 88 LEU A C 1
ATOM 684 O O . LEU A 1 88 ? 0.962 3.631 12.359 1 98.75 88 LEU A O 1
ATOM 688 N N . ALA A 1 89 ? 0.286 5.625 11.602 1 98.75 89 ALA A N 1
ATOM 689 C CA . ALA A 1 89 ? 0.619 5.293 10.219 1 98.75 89 ALA A CA 1
ATOM 690 C C . ALA A 1 89 ? 2.109 5 10.07 1 98.75 89 ALA A C 1
ATOM 692 O O . ALA A 1 89 ? 2.498 4.055 9.375 1 98.75 89 ALA A O 1
ATOM 693 N N . VAL A 1 90 ? 2.947 5.805 10.734 1 98.81 90 VAL A N 1
ATOM 694 C CA . VAL A 1 90 ? 4.391 5.59 10.688 1 98.81 90 VAL A CA 1
ATOM 695 C C . VAL A 1 90 ? 4.73 4.23 11.289 1 98.81 90 VAL A C 1
ATOM 697 O O . VAL A 1 90 ? 5.457 3.441 10.68 1 98.81 90 VAL A O 1
ATOM 700 N N . TRP A 1 91 ? 4.188 3.898 12.422 1 98.69 91 TRP A N 1
ATOM 701 C CA . TRP A 1 91 ? 4.52 2.654 13.109 1 98.69 91 TRP A CA 1
ATOM 702 C C . TRP A 1 91 ? 4.023 1.448 12.312 1 98.69 91 TRP A C 1
ATOM 704 O O . TRP A 1 91 ? 4.703 0.42 12.25 1 98.69 91 TRP A O 1
ATOM 714 N N . ILE A 1 92 ? 2.854 1.524 11.742 1 98.56 92 ILE A N 1
ATOM 715 C CA . ILE A 1 92 ? 2.332 0.444 10.906 1 98.56 92 ILE A CA 1
ATOM 716 C C . ILE A 1 92 ? 3.262 0.213 9.719 1 98.56 92 ILE A C 1
ATOM 718 O O . ILE A 1 92 ? 3.588 -0.93 9.391 1 98.56 92 ILE A O 1
ATOM 722 N N . ASN A 1 93 ? 3.68 1.306 9.125 1 98.38 93 ASN A N 1
ATOM 723 C CA . ASN A 1 93 ? 4.605 1.196 8 1 98.38 93 ASN A CA 1
ATOM 724 C C . ASN A 1 93 ? 5.918 0.536 8.414 1 98.38 93 ASN A C 1
ATOM 726 O O . ASN A 1 93 ? 6.461 -0.291 7.684 1 98.38 93 ASN A O 1
ATOM 730 N N . VAL A 1 94 ? 6.445 0.875 9.594 1 98.69 94 VAL A N 1
ATOM 731 C CA . VAL A 1 94 ? 7.684 0.291 10.102 1 98.69 94 VAL A CA 1
ATOM 732 C C . VAL A 1 94 ? 7.508 -1.214 10.289 1 98.69 94 VAL A C 1
ATOM 734 O O . VAL A 1 94 ? 8.32 -2.006 9.797 1 98.69 94 VAL A O 1
ATOM 737 N N . ILE A 1 95 ? 6.457 -1.647 10.93 1 98.62 95 ILE A N 1
ATOM 738 C CA . ILE A 1 95 ? 6.23 -3.045 11.281 1 98.62 95 ILE A CA 1
ATOM 739 C C . ILE A 1 95 ? 6.062 -3.875 10.008 1 98.62 95 ILE A C 1
ATOM 741 O O . ILE A 1 95 ? 6.719 -4.906 9.844 1 98.62 95 ILE A O 1
ATOM 745 N N . ILE A 1 96 ? 5.25 -3.4 9.109 1 98.25 96 ILE A N 1
ATOM 746 C CA . ILE A 1 96 ? 4.953 -4.168 7.906 1 98.25 96 ILE A CA 1
ATOM 747 C C . ILE A 1 96 ? 6.184 -4.203 7 1 98.25 96 ILE A C 1
ATOM 749 O O . ILE A 1 96 ? 6.488 -5.23 6.395 1 98.25 96 ILE A O 1
ATOM 753 N N . SER A 1 97 ? 6.91 -3.096 6.914 1 98.56 97 SER A N 1
ATOM 754 C CA . SER A 1 97 ? 8.094 -3.043 6.059 1 98.56 97 SER A CA 1
ATOM 755 C C . SER A 1 97 ? 9.195 -3.947 6.59 1 98.56 97 SER A C 1
ATOM 757 O O . SER A 1 97 ? 9.914 -4.582 5.809 1 98.56 97 SER A O 1
ATOM 759 N N . LEU A 1 98 ? 9.375 -3.934 7.883 1 98.5 98 LEU A N 1
ATOM 760 C CA . LEU A 1 98 ? 10.336 -4.859 8.477 1 98.5 98 LEU A CA 1
ATOM 761 C C . LEU A 1 98 ? 10 -6.301 8.102 1 98.5 98 LEU A C 1
ATOM 763 O O . LEU A 1 98 ? 10.867 -7.047 7.645 1 98.5 98 LEU A O 1
ATOM 767 N N . TYR A 1 99 ? 8.75 -6.668 8.258 1 98.5 99 TYR A N 1
ATOM 768 C CA . TYR A 1 99 ? 8.266 -8.008 7.93 1 98.5 99 TYR A CA 1
ATOM 769 C C . TYR A 1 99 ? 8.477 -8.312 6.453 1 98.5 99 TYR A C 1
ATOM 771 O O . TYR A 1 99 ? 9 -9.375 6.102 1 98.5 99 TYR A O 1
ATOM 779 N N . ILE A 1 100 ? 8.117 -7.41 5.566 1 98.31 100 ILE A N 1
ATOM 780 C CA . ILE A 1 100 ? 8.18 -7.594 4.121 1 98.31 100 ILE A CA 1
ATOM 781 C C . ILE A 1 100 ? 9.641 -7.73 3.682 1 98.31 100 ILE A C 1
ATOM 783 O O . ILE A 1 100 ? 9.945 -8.477 2.748 1 98.31 100 ILE A O 1
ATOM 787 N N . GLY A 1 101 ? 10.516 -7.043 4.352 1 98.5 101 GLY A N 1
ATOM 788 C CA . GLY A 1 101 ? 11.906 -7.035 3.945 1 98.5 101 GLY A CA 1
ATOM 789 C C . GLY A 1 101 ? 12.609 -8.359 4.191 1 98.5 101 GLY A C 1
ATOM 790 O O . GLY A 1 101 ? 13.664 -8.625 3.605 1 98.5 101 GLY A O 1
ATOM 791 N N . ILE A 1 102 ? 12.109 -9.219 5.012 1 98.56 102 ILE A N 1
ATOM 792 C CA . ILE A 1 102 ? 12.773 -10.445 5.434 1 98.56 102 ILE A CA 1
ATOM 793 C C . ILE A 1 102 ? 12.992 -11.359 4.23 1 98.56 102 ILE A C 1
ATOM 795 O O . ILE A 1 102 ? 14.117 -11.766 3.943 1 98.56 102 ILE A O 1
ATOM 799 N N . PRO A 1 103 ? 11.938 -11.711 3.438 1 98.12 103 PRO A N 1
ATOM 800 C CA . PRO A 1 103 ? 12.203 -12.578 2.285 1 98.12 103 PRO A CA 1
ATOM 801 C C . PRO A 1 103 ? 13.141 -11.93 1.266 1 98.12 103 PRO A C 1
ATOM 803 O O . PRO A 1 103 ? 13.922 -12.625 0.611 1 98.12 103 PRO A O 1
ATOM 806 N N . TYR A 1 104 ? 13.047 -10.633 1.062 1 97.81 104 TYR A N 1
ATOM 807 C CA . TYR A 1 104 ? 13.984 -9.961 0.169 1 97.81 104 TYR A CA 1
ATOM 808 C C . TYR A 1 104 ? 15.422 -10.188 0.614 1 97.81 104 TYR A C 1
ATOM 810 O O . TYR A 1 104 ? 16.297 -10.469 -0.21 1 97.81 104 TYR A O 1
ATOM 818 N N . PHE A 1 105 ? 15.641 -10.008 1.866 1 98.06 105 PHE A N 1
ATOM 819 C CA . PHE A 1 105 ? 16.969 -10.242 2.426 1 98.06 105 PHE A CA 1
ATOM 820 C C . PHE A 1 105 ? 17.406 -11.68 2.201 1 98.06 105 PHE A C 1
ATOM 822 O O . PHE A 1 105 ? 18.531 -11.938 1.783 1 98.06 105 PHE A O 1
ATOM 829 N N . GLN A 1 106 ? 16.531 -12.648 2.43 1 97.62 106 GLN A N 1
ATOM 830 C CA . GLN A 1 106 ? 16.828 -14.07 2.367 1 97.62 106 GLN A CA 1
ATOM 831 C C . GLN A 1 106 ? 17.203 -14.5 0.949 1 97.62 106 GLN A C 1
ATOM 833 O O . GLN A 1 106 ? 18.031 -15.398 0.758 1 97.62 106 GLN A O 1
ATOM 838 N N . VAL A 1 107 ? 16.656 -13.805 -0.047 1 95.75 107 VAL A N 1
ATOM 839 C CA . VAL A 1 107 ? 16.906 -14.227 -1.423 1 95.75 107 VAL A CA 1
ATOM 840 C C . VAL A 1 107 ? 17.969 -13.32 -2.049 1 95.75 107 VAL A C 1
ATOM 842 O O . VAL A 1 107 ? 18.156 -13.336 -3.268 1 95.75 107 VAL A O 1
ATOM 845 N N . GLY A 1 108 ? 18.516 -12.406 -1.273 1 95.12 108 GLY A N 1
ATOM 846 C CA . GLY A 1 108 ? 19.688 -11.648 -1.703 1 95.12 108 GLY A CA 1
ATOM 847 C C . GLY A 1 108 ? 19.328 -10.391 -2.471 1 95.12 108 GLY A C 1
ATOM 848 O O . GLY A 1 108 ? 20.172 -9.805 -3.146 1 95.12 108 GLY A O 1
ATOM 849 N N . MET A 1 109 ? 18.125 -9.961 -2.404 1 94.94 109 MET A N 1
ATOM 850 C CA . MET A 1 109 ? 17.703 -8.703 -3.018 1 94.94 109 MET A CA 1
ATOM 851 C C . MET A 1 109 ? 17.906 -7.535 -2.051 1 94.94 109 MET A C 1
ATOM 853 O O . MET A 1 109 ? 16.953 -7.129 -1.369 1 94.94 109 MET A O 1
ATOM 857 N N . LYS A 1 110 ? 19.016 -6.949 -2.186 1 95.31 110 LYS A N 1
ATOM 858 C CA . LYS A 1 110 ? 19.406 -5.988 -1.156 1 95.31 110 LYS A CA 1
ATOM 859 C C . LYS A 1 110 ? 18.875 -4.594 -1.481 1 95.31 110 LYS A C 1
ATOM 861 O O . 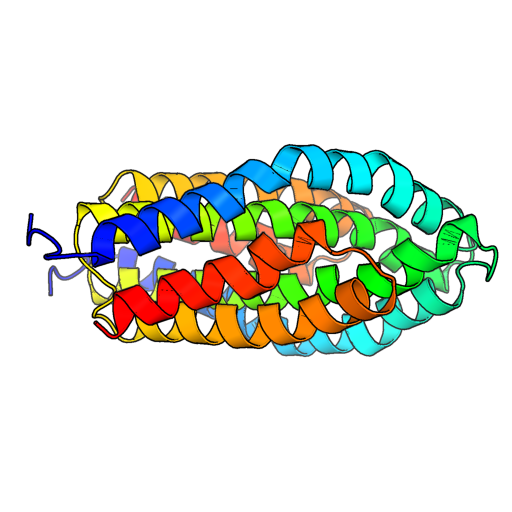LYS A 1 110 ? 18.578 -3.811 -0.578 1 95.31 110 LYS A O 1
ATOM 866 N N . LEU A 1 111 ? 18.688 -4.246 -2.729 1 96.5 111 LEU A N 1
ATOM 867 C CA . LEU A 1 111 ? 18.344 -2.893 -3.146 1 96.5 111 LEU A CA 1
ATOM 868 C C . LEU A 1 111 ? 17 -2.479 -2.559 1 96.5 111 LEU A C 1
ATOM 870 O O . LEU A 1 111 ? 16.859 -1.387 -2 1 96.5 111 LEU A O 1
ATOM 874 N N . PRO A 1 112 ? 16.016 -3.361 -2.537 1 97.75 112 PRO A N 1
ATOM 875 C CA . PRO A 1 112 ? 14.711 -2.965 -1.986 1 97.75 112 PRO A CA 1
ATOM 876 C C . PRO A 1 112 ? 14.766 -2.701 -0.483 1 97.75 112 PRO A C 1
ATOM 878 O O . PRO A 1 112 ? 13.883 -2.029 0.061 1 97.75 112 PRO A O 1
ATOM 881 N N . LEU A 1 113 ? 15.75 -3.176 0.181 1 98.44 113 LEU A N 1
ATOM 882 C CA . LEU A 1 113 ? 15.828 -3.049 1.633 1 98.44 113 LEU A CA 1
ATOM 883 C C . LEU A 1 113 ? 16.078 -1.6 2.039 1 98.44 113 LEU A C 1
ATOM 885 O O . LEU A 1 113 ? 15.711 -1.188 3.143 1 98.44 113 LEU A O 1
ATOM 889 N N . PHE A 1 114 ? 16.672 -0.803 1.142 1 98.44 114 PHE A N 1
ATOM 890 C CA . PHE A 1 114 ? 16.844 0.617 1.422 1 98.44 114 PHE A CA 1
ATOM 891 C C . PHE A 1 114 ? 15.5 1.311 1.567 1 98.44 114 PHE A C 1
ATOM 893 O O . PHE A 1 114 ? 15.336 2.178 2.426 1 98.44 114 PHE A O 1
ATOM 900 N N . THR A 1 115 ? 14.57 0.918 0.747 1 98.38 115 THR A N 1
ATOM 901 C CA . THR A 1 115 ? 13.227 1.489 0.823 1 98.38 115 THR A CA 1
ATOM 902 C C . THR A 1 115 ? 12.422 0.84 1.946 1 98.38 115 THR A C 1
ATOM 904 O O . THR A 1 115 ? 11.75 1.53 2.715 1 98.38 115 THR A O 1
ATOM 907 N N . LEU A 1 116 ? 12.516 -0.487 2.109 1 98.69 116 LEU A N 1
ATOM 908 C CA . LEU A 1 116 ? 11.68 -1.247 3.027 1 98.69 116 LEU A CA 1
ATOM 909 C C . LEU A 1 116 ? 12.125 -1.041 4.469 1 98.69 116 LEU A C 1
ATOM 911 O O . LEU A 1 116 ? 11.297 -0.998 5.383 1 98.69 116 LEU A O 1
ATOM 915 N N . TRP A 1 117 ? 13.422 -0.957 4.699 1 98.81 117 TRP A N 1
ATOM 916 C CA . TRP A 1 117 ? 13.938 -0.802 6.055 1 98.81 117 TRP A CA 1
ATOM 917 C C . TRP A 1 117 ? 14.523 0.59 6.262 1 98.81 117 TRP A C 1
ATOM 919 O O . TRP A 1 117 ? 14.219 1.263 7.246 1 98.81 117 TRP A O 1
ATOM 929 N N . GLY A 1 118 ? 15.289 1.121 5.332 1 98.75 118 GLY A N 1
ATOM 930 C CA . GLY A 1 118 ? 15.906 2.432 5.453 1 98.75 118 GLY A CA 1
ATOM 931 C C . GLY A 1 118 ? 14.898 3.562 5.531 1 98.75 118 GLY A C 1
ATOM 932 O O . GLY A 1 118 ? 15.016 4.441 6.387 1 98.75 118 GLY A O 1
ATOM 933 N N . GLY A 1 119 ? 13.914 3.59 4.617 1 98.62 119 GLY A N 1
ATOM 934 C CA . GLY A 1 119 ? 12.906 4.637 4.582 1 98.62 119 GLY A CA 1
ATOM 935 C C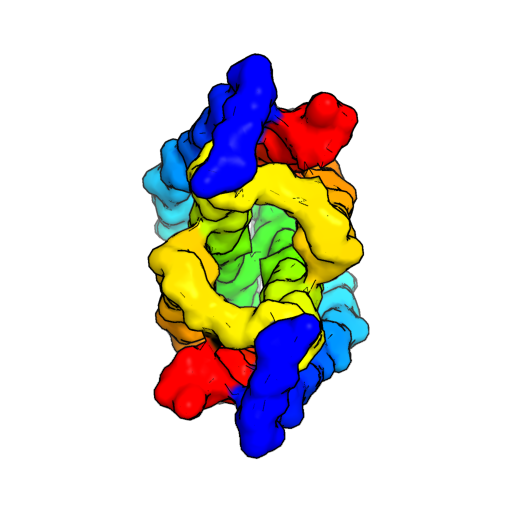 . GLY A 1 119 ? 12.18 4.809 5.902 1 98.62 119 GLY A C 1
ATOM 936 O O . GLY A 1 119 ? 12.25 5.871 6.523 1 98.62 119 GLY A O 1
ATOM 937 N N . PRO A 1 120 ? 11.547 3.752 6.371 1 98.69 120 PRO A N 1
ATOM 938 C CA . PRO A 1 120 ? 10.789 3.846 7.621 1 98.69 120 PRO A CA 1
ATOM 939 C C . PRO A 1 120 ? 11.672 4.18 8.82 1 98.69 120 PRO A C 1
ATOM 941 O O . PRO A 1 120 ? 11.242 4.891 9.734 1 98.69 120 PRO A O 1
ATOM 944 N N . VAL A 1 121 ? 12.898 3.686 8.859 1 98.38 121 VAL A N 1
ATOM 945 C CA . VAL A 1 121 ? 13.828 4.004 9.938 1 98.38 121 VAL A CA 1
ATOM 946 C C . VAL A 1 121 ? 14.117 5.504 9.945 1 98.38 121 VAL A C 1
ATOM 948 O O . VAL A 1 121 ? 14.07 6.148 10.992 1 98.38 121 VAL A O 1
ATOM 951 N N . LEU A 1 122 ? 14.398 6.082 8.82 1 98.69 122 LEU A N 1
ATOM 952 C CA . LEU A 1 122 ? 14.664 7.512 8.711 1 98.69 122 LEU A CA 1
ATOM 953 C C . LEU A 1 122 ? 13.438 8.328 9.117 1 98.69 122 LEU A C 1
ATOM 955 O O . LEU A 1 122 ? 13.57 9.344 9.805 1 98.69 122 LEU A O 1
ATOM 959 N N . THR A 1 123 ? 12.266 7.914 8.68 1 98.69 123 THR A N 1
ATOM 960 C CA . THR A 1 123 ? 11.023 8.578 9.07 1 98.69 123 THR A CA 1
ATOM 961 C C . THR A 1 123 ? 10.867 8.578 10.594 1 98.69 123 THR A C 1
ATOM 963 O O . THR A 1 123 ? 10.547 9.609 11.188 1 98.69 123 THR A O 1
ATOM 966 N N . THR A 1 124 ? 11.094 7.422 11.203 1 98.56 124 THR A N 1
ATOM 967 C CA . THR A 1 124 ? 10.938 7.277 12.648 1 98.56 124 THR A CA 1
ATOM 968 C C . THR A 1 124 ? 11.953 8.133 13.391 1 98.56 124 THR A C 1
ATOM 970 O O . THR A 1 124 ? 11.617 8.781 14.383 1 98.56 124 THR A O 1
ATOM 973 N N . MET A 1 125 ? 13.172 8.125 12.93 1 97.62 125 MET A N 1
ATOM 974 C CA . MET A 1 125 ? 14.203 8.953 13.539 1 97.62 125 MET A CA 1
ATOM 975 C C . MET A 1 125 ? 13.805 10.422 13.523 1 97.62 125 MET A C 1
ATOM 977 O O . MET A 1 125 ? 13.914 11.117 14.539 1 97.62 125 MET A O 1
ATOM 981 N N . ALA A 1 126 ? 13.336 10.867 12.406 1 98 126 ALA A N 1
ATOM 982 C CA . ALA A 1 126 ? 12.914 12.258 12.273 1 98 126 ALA A CA 1
ATOM 983 C C . ALA A 1 126 ? 11.742 12.562 13.203 1 98 126 ALA A C 1
ATOM 985 O O . ALA A 1 126 ? 11.688 13.641 13.805 1 98 126 ALA A O 1
ATOM 986 N N . MET A 1 127 ? 10.836 11.672 13.281 1 97.25 127 MET A N 1
ATOM 987 C CA . MET A 1 127 ? 9.641 11.852 14.102 1 97.25 127 MET A CA 1
ATOM 988 C C . MET A 1 127 ? 10.008 11.945 15.578 1 97.25 127 MET A C 1
ATOM 990 O O . MET A 1 127 ? 9.391 12.703 16.328 1 97.25 127 MET A O 1
ATOM 994 N N . LEU A 1 128 ? 11.047 11.258 15.992 1 95.5 128 LEU A N 1
ATOM 995 C CA . LEU A 1 128 ? 11.3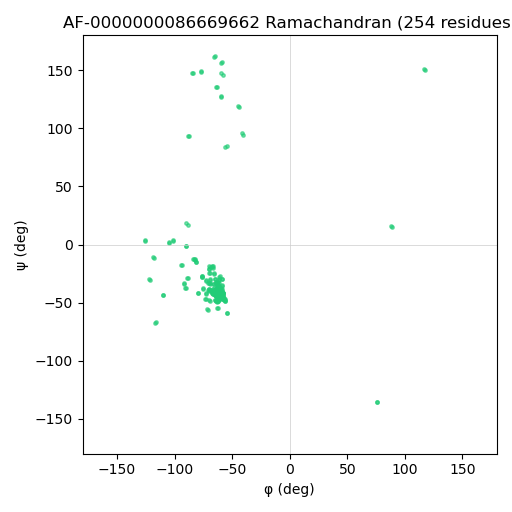67 11.133 17.406 1 95.5 128 LEU A CA 1
ATOM 996 C C . LEU A 1 128 ? 12.383 12.188 17.828 1 95.5 128 LEU A C 1
ATOM 998 O O . LEU A 1 128 ? 12.57 12.43 19.031 1 95.5 128 LEU A O 1
ATOM 1002 N N . LEU A 1 129 ? 13.07 12.797 16.938 1 91.06 129 LEU A N 1
ATOM 1003 C CA . LEU A 1 129 ? 14.016 13.875 17.234 1 91.06 129 LEU A CA 1
ATOM 1004 C C . LEU A 1 129 ? 13.273 15.18 17.5 1 91.06 129 LEU A C 1
ATOM 1006 O O . LEU A 1 129 ? 13.68 15.961 18.359 1 91.06 129 LEU A O 1
ATOM 1010 N N . MET B 1 1 ? -10.477 22.859 16.391 1 40.72 1 MET B N 1
ATOM 1011 C CA . MET B 1 1 ? -10.711 21.766 15.461 1 40.72 1 MET B CA 1
ATOM 1012 C C . MET B 1 1 ? -11.477 22.25 14.234 1 40.72 1 MET B C 1
ATOM 1014 O O . MET B 1 1 ? -12.555 22.812 14.359 1 40.72 1 MET B O 1
ATOM 1018 N N . LEU B 1 2 ? -10.875 22.688 13.203 1 52.62 2 LEU B N 1
ATOM 1019 C CA . LEU B 1 2 ? -11.758 23.312 12.234 1 52.62 2 LEU B CA 1
ATOM 1020 C C . LEU B 1 2 ? -12.883 22.375 11.828 1 52.62 2 LEU B C 1
ATOM 1022 O O . LEU B 1 2 ? -12.633 21.281 11.312 1 52.62 2 LEU B O 1
ATOM 1026 N N . GLY B 1 3 ? -13.938 22.344 12.594 1 63.09 3 GLY B N 1
ATOM 1027 C CA . GLY B 1 3 ? -15.102 21.484 12.516 1 63.09 3 GLY B CA 1
ATOM 1028 C C . GLY B 1 3 ? -15.594 21.266 11.102 1 63.09 3 GLY B C 1
ATOM 1029 O O . GLY B 1 3 ? -15.812 22.219 10.359 1 63.09 3 GLY B O 1
ATOM 1030 N N . LEU B 1 4 ? -15.133 20.094 10.477 1 78 4 LEU B N 1
ATOM 1031 C CA . LEU B 1 4 ? -15.727 19.734 9.188 1 78 4 LEU B CA 1
ATOM 1032 C C . LEU B 1 4 ? -17.234 19.906 9.219 1 78 4 LEU B C 1
ATOM 1034 O O . LEU B 1 4 ? -17.875 19.609 10.234 1 78 4 LEU B O 1
ATOM 1038 N N . SER B 1 5 ? -17.766 20.734 8.438 1 79.69 5 SER B N 1
ATOM 1039 C CA . SER B 1 5 ? -19.188 20.984 8.367 1 79.69 5 SER B CA 1
ATOM 1040 C C . SER B 1 5 ? -19.891 19.969 7.465 1 79.69 5 SER B C 1
ATOM 1042 O O . SER B 1 5 ? -19.25 19.312 6.652 1 79.69 5 SER B O 1
ATOM 1044 N N . GLY B 1 6 ? -21.141 19.672 7.852 1 85.25 6 GLY B N 1
ATOM 1045 C CA . GLY B 1 6 ? -22 18.906 6.969 1 85.25 6 GLY B CA 1
ATOM 1046 C C . GLY B 1 6 ? -21.656 17.438 6.934 1 85.25 6 GLY B C 1
ATOM 1047 O O . GLY B 1 6 ? -21.438 16.812 7.98 1 85.25 6 GLY B O 1
ATOM 1048 N N . TRP B 1 7 ? -21.625 16.859 5.711 1 91.81 7 TRP B N 1
ATOM 1049 C CA . TRP B 1 7 ? -21.516 15.414 5.492 1 91.81 7 TRP B CA 1
ATOM 1050 C C . TRP B 1 7 ? -20.047 14.992 5.391 1 91.81 7 TRP B C 1
ATOM 1052 O O . TRP B 1 7 ? -19.75 13.797 5.332 1 91.81 7 TRP B O 1
ATOM 1062 N N . LYS B 1 8 ? -19.188 15.914 5.484 1 95.19 8 LYS B N 1
ATOM 1063 C CA . LYS B 1 8 ? -17.781 15.617 5.223 1 95.19 8 LYS B CA 1
ATOM 1064 C C . LYS B 1 8 ? -17.234 14.602 6.223 1 95.19 8 LYS B C 1
ATOM 1066 O O . LYS B 1 8 ? -16.672 13.578 5.832 1 95.19 8 LYS B O 1
ATOM 1071 N N . PRO B 1 9 ? -17.453 14.812 7.473 1 96.44 9 PRO B N 1
ATOM 1072 C CA . PRO B 1 9 ? -16.922 13.828 8.422 1 96.44 9 PRO B CA 1
ATOM 1073 C C . PRO B 1 9 ? -17.5 12.43 8.203 1 96.44 9 PRO B C 1
ATOM 1075 O O . PRO B 1 9 ? -16.797 11.43 8.352 1 96.44 9 PRO B O 1
ATOM 1078 N N . LEU B 1 10 ? -18.734 12.391 7.871 1 97.25 10 LEU B N 1
ATOM 1079 C CA . LEU B 1 10 ? -19.359 11.102 7.645 1 97.25 10 LEU B CA 1
ATOM 1080 C C . LEU B 1 10 ? -18.688 10.352 6.5 1 97.25 10 LEU B C 1
ATOM 1082 O O . LEU B 1 10 ? -18.438 9.148 6.602 1 97.25 10 LEU B O 1
ATOM 1086 N N . PHE B 1 11 ? -18.406 11.055 5.43 1 98.44 11 PHE B N 1
ATOM 1087 C CA . PHE B 1 11 ? -17.734 10.438 4.289 1 98.44 11 PHE B CA 1
ATOM 1088 C C . PHE B 1 11 ? -16.359 9.93 4.688 1 98.44 11 PHE B C 1
ATOM 1090 O O . PHE B 1 11 ? -15.992 8.805 4.359 1 98.44 11 PHE B O 1
ATOM 1097 N N . PHE B 1 12 ? -15.594 10.719 5.461 1 98.69 12 PHE B N 1
ATOM 1098 C CA . PHE B 1 12 ? -14.258 10.305 5.891 1 98.69 12 PHE B CA 1
ATOM 1099 C C . PHE B 1 12 ? -14.344 9.109 6.832 1 98.69 12 PHE B C 1
ATOM 1101 O O . PHE B 1 12 ? -13.594 8.148 6.684 1 98.69 12 PHE B O 1
ATOM 1108 N N . TYR B 1 13 ? -15.266 9.102 7.762 1 98.5 13 TYR B N 1
ATOM 1109 C CA . TYR B 1 13 ? -15.406 7.988 8.688 1 98.5 13 TYR B CA 1
ATOM 1110 C C . TYR B 1 13 ? -15.828 6.719 7.957 1 98.5 13 TYR B C 1
ATOM 1112 O O . TYR B 1 13 ? -15.359 5.621 8.281 1 98.5 13 TYR B O 1
ATOM 1120 N N . THR B 1 14 ? -16.703 6.859 7.02 1 98.81 14 THR B N 1
ATOM 1121 C CA . THR B 1 14 ? -17.141 5.695 6.258 1 98.81 14 THR B CA 1
ATOM 1122 C C . THR B 1 14 ? -16 5.141 5.414 1 98.81 14 THR B C 1
ATOM 1124 O O . THR B 1 14 ? -15.812 3.924 5.336 1 98.81 14 THR B O 1
ATOM 1127 N N . ALA B 1 15 ? -15.234 6.02 4.793 1 98.88 15 ALA B N 1
ATOM 1128 C CA . ALA B 1 15 ? -14.062 5.574 4.043 1 98.88 15 ALA B CA 1
ATOM 1129 C C . ALA B 1 15 ? -13.078 4.844 4.945 1 98.88 15 ALA B C 1
ATOM 1131 O O . ALA B 1 15 ? -12.555 3.789 4.578 1 98.88 15 ALA B O 1
ATOM 1132 N N . ALA B 1 16 ? -12.852 5.41 6.129 1 98.88 16 ALA B N 1
ATOM 1133 C CA . ALA B 1 16 ? -11.977 4.75 7.094 1 98.88 16 ALA B CA 1
ATOM 1134 C C . ALA B 1 16 ? -12.492 3.361 7.449 1 98.88 16 ALA B C 1
ATOM 1136 O O . ALA B 1 16 ? -11.734 2.393 7.477 1 98.88 16 ALA B O 1
ATOM 1137 N N . PHE B 1 17 ? -13.797 3.273 7.676 1 98.88 17 PHE B N 1
ATOM 1138 C CA . PHE B 1 17 ? -14.445 2.014 8.031 1 98.88 17 PHE B CA 1
ATOM 1139 C C . PHE B 1 17 ? -14.273 0.987 6.918 1 98.88 17 PHE B C 1
ATOM 1141 O O . PHE B 1 17 ? -13.953 -0.174 7.18 1 98.88 17 PHE B O 1
ATOM 1148 N N . LEU B 1 18 ? -14.445 1.354 5.652 1 98.81 18 LEU B N 1
ATOM 1149 C CA . LEU B 1 18 ? -14.344 0.443 4.52 1 98.81 18 LEU B CA 1
ATOM 1150 C C . LEU B 1 18 ? -12.93 -0.122 4.402 1 98.81 18 LEU B C 1
ATOM 1152 O O . LEU B 1 18 ? -12.75 -1.281 4.023 1 98.81 18 LEU B O 1
ATOM 1156 N N . ASN B 1 19 ? -11.945 0.662 4.766 1 98.75 19 ASN B N 1
ATOM 1157 C CA . ASN B 1 19 ? -10.562 0.212 4.703 1 98.75 19 ASN B CA 1
ATOM 1158 C C . ASN B 1 19 ? -10.25 -0.797 5.805 1 98.75 19 ASN B C 1
ATOM 1160 O O . ASN B 1 19 ? -9.453 -1.712 5.605 1 98.75 19 ASN B O 1
ATOM 1164 N N . VAL B 1 20 ? -10.883 -0.712 6.926 1 98.75 20 VAL B N 1
ATOM 1165 C CA . VAL B 1 20 ? -10.547 -1.564 8.062 1 98.75 20 VAL B CA 1
ATOM 1166 C C . VAL B 1 20 ? -11.383 -2.844 8.016 1 98.75 20 VAL B C 1
ATOM 1168 O O . VAL B 1 20 ? -10.875 -3.932 8.297 1 98.75 20 VAL B O 1
ATOM 1171 N N . VAL B 1 21 ? -12.625 -2.736 7.602 1 98.5 21 VAL B N 1
ATOM 1172 C CA . VAL B 1 21 ? -13.562 -3.848 7.734 1 98.5 21 VAL B CA 1
ATOM 1173 C C . VAL B 1 21 ? -13.18 -4.965 6.766 1 98.5 21 VAL B C 1
ATOM 1175 O O . VAL B 1 21 ? -13.508 -6.133 6.992 1 98.5 21 VAL B O 1
ATOM 1178 N N . ILE B 1 22 ? -12.438 -4.676 5.723 1 98.5 22 ILE B N 1
ATOM 1179 C CA . ILE B 1 22 ? -12.078 -5.648 4.695 1 98.5 22 ILE B CA 1
ATOM 1180 C C . ILE B 1 22 ? -10.883 -6.477 5.16 1 98.5 22 ILE B C 1
ATOM 1182 O O . ILE B 1 22 ? -10.562 -7.504 4.559 1 98.5 22 ILE B O 1
ATOM 1186 N N . LEU B 1 23 ? -10.18 -6.105 6.211 1 98.44 23 LEU B N 1
ATOM 1187 C CA . LEU B 1 23 ? -8.875 -6.652 6.582 1 98.44 23 LEU B CA 1
ATOM 1188 C C . LEU B 1 23 ? -8.992 -8.133 6.938 1 98.44 23 LEU B C 1
ATOM 1190 O O . LEU B 1 23 ? -8.18 -8.945 6.496 1 98.44 23 LEU B O 1
ATOM 1194 N N . PRO B 1 24 ? -10.016 -8.586 7.719 1 98 24 PRO B N 1
ATOM 1195 C CA . PRO B 1 24 ? -10.094 -10.016 8.023 1 98 24 PRO B CA 1
ATOM 1196 C C . PRO B 1 24 ? -10.227 -10.875 6.773 1 98 24 PRO B C 1
ATOM 1198 O O . PRO B 1 24 ? -9.555 -11.906 6.652 1 98 24 PRO B O 1
ATOM 1201 N N . LYS B 1 25 ? -11.031 -10.484 5.852 1 97.31 25 LYS B N 1
ATOM 1202 C CA . LYS B 1 25 ? -11.18 -11.227 4.602 1 97.31 25 LYS B CA 1
ATOM 1203 C C . LYS B 1 25 ? -9.898 -11.164 3.773 1 97.31 25 LYS B C 1
ATOM 1205 O O . LYS B 1 25 ? -9.516 -12.148 3.139 1 97.31 25 LYS B O 1
ATOM 1210 N N . HIS B 1 26 ? -9.266 -10.031 3.775 1 98 26 HIS B N 1
ATOM 1211 C CA . HIS B 1 26 ? -8.016 -9.875 3.041 1 98 26 HIS B CA 1
ATOM 1212 C C . HIS B 1 26 ? -6.941 -10.805 3.586 1 98 26 HIS B C 1
ATOM 1214 O O . HIS B 1 26 ? -6.238 -11.469 2.818 1 98 26 HIS B O 1
ATOM 1220 N N . LEU B 1 27 ? -6.832 -10.867 4.855 1 97.94 27 LEU B N 1
ATOM 1221 C CA . LEU B 1 27 ? -5.871 -11.758 5.5 1 97.94 27 LEU B CA 1
ATOM 1222 C C . LEU B 1 27 ? -6.18 -13.219 5.184 1 97.94 27 LEU B C 1
ATOM 1224 O O . LEU B 1 27 ? -5.277 -13.992 4.855 1 97.94 27 LEU B O 1
ATOM 1228 N N . LYS B 1 28 ? -7.426 -13.57 5.266 1 97.44 28 LYS B N 1
ATOM 1229 C CA . LYS B 1 28 ? -7.824 -14.938 4.961 1 97.44 28 LYS B CA 1
ATOM 1230 C C . LYS B 1 28 ? -7.5 -15.297 3.512 1 97.44 28 LYS B C 1
ATOM 1232 O O . LYS B 1 28 ? -6.961 -16.375 3.236 1 97.44 28 LYS B O 1
ATOM 1237 N N . THR B 1 29 ? -7.816 -14.43 2.586 1 97.19 29 THR B N 1
ATOM 1238 C CA . THR B 1 29 ? -7.52 -14.648 1.175 1 97.19 29 THR B CA 1
ATOM 1239 C C . THR B 1 29 ? -6.02 -14.82 0.959 1 97.19 29 THR B C 1
ATOM 1241 O O . THR B 1 29 ? -5.594 -15.68 0.182 1 97.19 29 THR B O 1
ATOM 1244 N N . GLY B 1 30 ? -5.266 -14.008 1.638 1 97.44 30 GLY B N 1
ATOM 1245 C CA . GLY B 1 30 ? -3.818 -14.133 1.567 1 97.44 30 GLY B CA 1
ATOM 1246 C C . GLY B 1 30 ? -3.318 -15.492 2.027 1 97.44 30 GLY B C 1
ATOM 1247 O O . GLY B 1 30 ? -2.496 -16.109 1.354 1 97.44 30 GLY B O 1
ATOM 1248 N N . GLU B 1 31 ? -3.857 -16 3.102 1 97.88 31 GLU B N 1
ATOM 1249 C CA . GLU B 1 31 ? -3.367 -17.219 3.748 1 97.88 31 GLU B CA 1
ATOM 1250 C C . GLU B 1 31 ? -3.887 -18.469 3.041 1 97.88 31 GLU B C 1
ATOM 1252 O O . GLU B 1 31 ? -3.398 -19.578 3.287 1 97.88 31 GLU B O 1
ATOM 1257 N N . THR B 1 32 ? -4.883 -18.312 2.201 1 97.19 32 THR B N 1
ATOM 1258 C CA . THR B 1 32 ? -5.465 -19.469 1.534 1 97.19 32 THR B CA 1
ATOM 1259 C C . THR B 1 32 ? -5.266 -19.375 0.023 1 97.19 32 THR B C 1
ATOM 1261 O O . THR B 1 32 ? -4.262 -19.859 -0.505 1 97.19 32 THR B O 1
ATOM 1264 N N . LYS B 1 33 ? -5.883 -18.469 -0.61 1 96.94 33 LYS B N 1
ATOM 1265 C CA . LYS B 1 33 ? -5.91 -18.406 -2.07 1 96.94 33 LYS B CA 1
ATOM 1266 C C . LYS B 1 33 ? -4.562 -17.969 -2.631 1 96.94 33 LYS B C 1
ATOM 1268 O O . LYS B 1 33 ? -4.039 -18.578 -3.562 1 96.94 33 L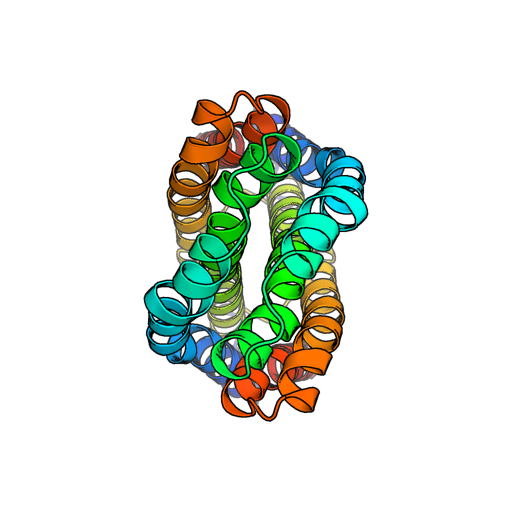YS B O 1
ATOM 1273 N N . ILE B 1 34 ? -4.004 -16.938 -2.066 1 97.81 34 ILE B N 1
ATOM 1274 C CA . ILE B 1 34 ? -2.754 -16.391 -2.582 1 97.81 34 ILE B CA 1
ATOM 1275 C C . ILE B 1 34 ? -1.61 -17.359 -2.303 1 97.81 34 ILE B C 1
ATOM 1277 O O . ILE B 1 34 ? -0.832 -17.688 -3.201 1 97.81 34 ILE B O 1
ATOM 1281 N N . LYS B 1 35 ? -1.523 -17.828 -1.097 1 97.62 35 LYS B N 1
ATOM 1282 C CA . LYS B 1 35 ? -0.486 -18.797 -0.747 1 97.62 35 LYS B CA 1
ATOM 1283 C C . LYS B 1 35 ? -0.604 -20.062 -1.595 1 97.62 35 LYS B C 1
ATOM 1285 O O . LYS B 1 35 ? 0.405 -20.609 -2.047 1 97.62 35 LYS B O 1
ATOM 1290 N N . GLY B 1 36 ? -1.847 -20.578 -1.791 1 97.94 36 GLY B N 1
ATOM 1291 C CA . GLY B 1 36 ? -2.062 -21.75 -2.633 1 97.94 36 GLY B CA 1
ATOM 1292 C C . GLY B 1 36 ? -1.581 -21.547 -4.059 1 97.94 36 GLY B C 1
ATOM 1293 O O . GLY B 1 36 ? -0.936 -22.438 -4.629 1 97.94 36 GLY B O 1
ATOM 1294 N N . ALA B 1 37 ? -1.86 -20.453 -4.613 1 97.94 37 ALA B N 1
ATOM 1295 C CA . ALA B 1 37 ? -1.434 -20.141 -5.977 1 97.94 37 ALA B CA 1
ATOM 1296 C C . ALA B 1 37 ? 0.087 -20.062 -6.07 1 97.94 37 ALA B C 1
ATOM 1298 O O . ALA B 1 37 ? 0.681 -20.516 -7.047 1 97.94 37 ALA B O 1
ATOM 1299 N N . ILE B 1 38 ? 0.732 -19.484 -5.07 1 97.62 38 ILE B N 1
ATOM 1300 C CA . ILE B 1 38 ? 2.186 -19.359 -5.043 1 97.62 38 ILE B CA 1
ATOM 1301 C C . ILE B 1 38 ? 2.822 -20.734 -4.949 1 97.62 38 ILE B C 1
ATOM 1303 O O . ILE B 1 38 ? 3.818 -21.016 -5.625 1 97.62 38 ILE B O 1
ATOM 1307 N N . LYS B 1 39 ? 2.25 -21.562 -4.16 1 97.56 39 LYS B N 1
ATOM 1308 C CA . LYS B 1 39 ? 2.748 -22.938 -4.02 1 97.56 39 LYS B CA 1
ATOM 1309 C C . LYS B 1 39 ? 2.689 -23.688 -5.348 1 97.56 39 LYS B C 1
ATOM 1311 O O . LYS B 1 39 ? 3.52 -24.547 -5.613 1 97.56 39 LYS B O 1
ATOM 1316 N N . ALA B 1 40 ? 1.788 -23.312 -6.211 1 97.69 40 ALA B N 1
ATOM 1317 C CA . ALA B 1 40 ? 1.573 -24.016 -7.477 1 97.69 40 ALA B CA 1
ATOM 1318 C C . ALA B 1 40 ? 2.564 -23.547 -8.539 1 97.69 40 ALA B C 1
ATOM 1320 O O . ALA B 1 40 ? 2.654 -24.125 -9.617 1 97.69 40 ALA B O 1
ATOM 1321 N N . ILE B 1 41 ? 3.266 -22.469 -8.312 1 97.62 41 ILE B N 1
ATOM 1322 C CA . ILE B 1 41 ? 4.32 -22.031 -9.219 1 97.62 41 ILE B CA 1
ATOM 1323 C C . ILE B 1 41 ? 5.441 -23.062 -9.25 1 97.62 41 ILE B C 1
ATOM 1325 O O . ILE B 1 41 ? 5.891 -23.531 -8.203 1 97.62 41 ILE B O 1
ATOM 1329 N N . PRO B 1 42 ? 5.934 -23.391 -10.414 1 97 42 PRO B N 1
ATOM 1330 C CA . PRO B 1 42 ? 7.004 -24.391 -10.5 1 97 42 PRO B CA 1
ATOM 1331 C C . PRO B 1 42 ? 8.258 -23.984 -9.727 1 97 42 PRO B C 1
ATOM 1333 O O . PRO B 1 42 ? 8.492 -22.797 -9.508 1 97 42 PRO B O 1
ATOM 1336 N N . SER B 1 43 ? 9.078 -24.984 -9.32 1 95.62 43 SER B N 1
ATOM 1337 C CA . SER B 1 43 ? 10.242 -24.75 -8.477 1 95.62 43 SER B CA 1
ATOM 1338 C C . SER B 1 43 ? 11.477 -24.438 -9.312 1 95.62 43 SER B C 1
ATOM 1340 O O . SER B 1 43 ? 12.602 -24.484 -8.812 1 95.62 43 SER B O 1
ATOM 1342 N N . ASP B 1 44 ? 11.32 -24.078 -10.57 1 96.75 44 ASP B N 1
ATOM 1343 C CA . ASP B 1 44 ? 12.43 -23.656 -11.414 1 96.75 44 ASP B CA 1
ATOM 1344 C C . ASP B 1 44 ? 13.156 -22.453 -10.82 1 96.75 44 ASP B C 1
ATOM 1346 O O . ASP B 1 44 ? 12.516 -21.547 -10.266 1 96.75 44 ASP B O 1
ATOM 1350 N N . PRO B 1 45 ? 14.445 -22.406 -11.031 1 96.56 45 PRO B N 1
ATOM 1351 C CA . PRO B 1 45 ? 15.242 -21.312 -10.445 1 96.56 45 PRO B CA 1
ATOM 1352 C C . PRO B 1 45 ? 14.766 -19.938 -10.898 1 96.56 45 PRO B C 1
ATOM 1354 O O . PRO B 1 45 ? 14.883 -18.969 -10.148 1 96.56 45 PRO B O 1
ATOM 1357 N N . GLU B 1 46 ? 14.234 -19.828 -12.039 1 96.38 46 GLU B N 1
ATOM 1358 C CA . GLU B 1 46 ? 13.82 -18.547 -12.57 1 96.38 46 GLU B CA 1
ATOM 1359 C C . GLU B 1 46 ? 12.656 -17.969 -11.781 1 96.38 46 GLU B C 1
ATOM 1361 O O . GLU B 1 46 ? 12.422 -16.75 -11.797 1 96.38 46 GLU B O 1
ATOM 1366 N N . TYR B 1 47 ? 11.93 -18.844 -11.023 1 97.56 47 TYR B N 1
ATOM 1367 C CA . TYR B 1 47 ? 10.766 -18.375 -10.281 1 97.56 47 TYR B CA 1
ATOM 1368 C C . TYR B 1 47 ? 11.078 -18.266 -8.789 1 97.56 47 TYR B C 1
ATOM 1370 O O . TYR B 1 47 ? 10.211 -17.922 -7.988 1 97.56 47 TYR B O 1
ATOM 1378 N N . SER B 1 48 ? 12.273 -18.547 -8.359 1 96.56 48 SER B N 1
ATOM 1379 C CA . SER B 1 48 ? 12.617 -18.594 -6.941 1 96.56 48 SER B CA 1
ATOM 1380 C C . SER B 1 48 ? 12.383 -17.25 -6.273 1 96.56 48 SER B C 1
ATOM 1382 O O . SER B 1 48 ? 11.789 -17.172 -5.191 1 96.56 48 SER B O 1
ATOM 1384 N N . ILE B 1 49 ? 12.766 -16.156 -6.922 1 96.75 49 ILE B N 1
ATOM 1385 C CA . ILE B 1 49 ? 12.633 -14.82 -6.348 1 96.75 49 ILE B CA 1
ATOM 1386 C C . ILE B 1 49 ? 11.164 -14.414 -6.305 1 96.75 49 ILE B C 1
ATOM 1388 O O . ILE B 1 49 ? 10.625 -14.109 -5.234 1 96.75 49 ILE B O 1
ATOM 1392 N N . PRO B 1 50 ? 10.484 -14.43 -7.414 1 97.06 50 PRO B N 1
ATOM 1393 C CA . PRO B 1 50 ? 9.078 -14.016 -7.324 1 97.06 50 PRO B CA 1
ATOM 1394 C C . PRO B 1 50 ? 8.266 -14.898 -6.371 1 97.06 50 PRO B C 1
ATOM 1396 O O . PRO B 1 50 ? 7.395 -14.391 -5.66 1 97.06 50 PRO B O 1
ATOM 1399 N N . LYS B 1 51 ? 8.523 -16.172 -6.336 1 96.81 51 LYS B N 1
ATOM 1400 C CA . LYS B 1 51 ? 7.828 -17.047 -5.41 1 96.81 51 LYS B CA 1
ATOM 1401 C C . LYS B 1 51 ? 8.039 -16.609 -3.965 1 96.81 51 LYS B C 1
ATOM 1403 O O . LYS B 1 51 ? 7.125 -16.719 -3.143 1 96.81 51 LYS B O 1
ATOM 1408 N N . ALA B 1 52 ? 9.188 -16.109 -3.66 1 97 52 ALA B N 1
ATOM 1409 C CA . ALA B 1 52 ? 9.547 -15.703 -2.301 1 97 52 ALA B CA 1
ATOM 1410 C C . ALA B 1 52 ? 8.883 -14.383 -1.928 1 97 52 ALA B C 1
ATOM 1412 O O . ALA B 1 52 ? 8.547 -14.156 -0.764 1 97 52 ALA B O 1
ATOM 1413 N N . ILE B 1 53 ? 8.586 -13.492 -2.891 1 97.44 53 ILE B N 1
ATOM 1414 C CA . ILE B 1 53 ? 8.328 -12.125 -2.465 1 97.44 53 ILE B CA 1
ATOM 1415 C C . ILE B 1 53 ? 6.898 -11.734 -2.834 1 97.44 53 ILE B C 1
ATOM 1417 O O . ILE B 1 53 ? 6.379 -10.727 -2.344 1 97.44 53 ILE B O 1
ATOM 1421 N N . VAL B 1 54 ? 6.215 -12.477 -3.604 1 96.69 54 VAL B N 1
ATOM 1422 C CA . VAL B 1 54 ? 4.902 -12.07 -4.105 1 96.69 54 VAL B CA 1
ATOM 1423 C C . VAL B 1 54 ? 3.914 -11.977 -2.945 1 96.69 54 VAL B C 1
ATOM 1425 O O . VAL B 1 54 ? 3.086 -11.07 -2.9 1 96.69 54 VAL B O 1
ATOM 1428 N N . LYS B 1 55 ? 3.947 -12.891 -2.008 1 96.94 55 LYS B N 1
ATOM 1429 C CA . LYS B 1 55 ? 3.029 -12.859 -0.873 1 96.94 55 LYS B CA 1
ATOM 1430 C C . LYS B 1 55 ? 3.221 -11.594 -0.047 1 96.94 55 LYS B C 1
ATOM 1432 O O . LYS B 1 55 ? 2.26 -11.062 0.512 1 96.94 55 LYS B O 1
ATOM 1437 N N . THR B 1 56 ? 4.371 -11.125 0.031 1 97.12 56 THR B N 1
ATOM 1438 C CA . THR B 1 56 ? 4.629 -9.938 0.84 1 97.12 56 THR B CA 1
ATOM 1439 C C . THR B 1 56 ? 3.998 -8.703 0.203 1 97.12 56 THR B C 1
ATOM 1441 O O . THR B 1 56 ? 3.611 -7.766 0.904 1 97.12 56 THR B O 1
ATOM 1444 N N . ALA B 1 57 ? 3.889 -8.656 -1.103 1 97.62 57 ALA B N 1
ATOM 1445 C CA . ALA B 1 57 ? 3.15 -7.566 -1.739 1 97.62 57 ALA B CA 1
ATOM 1446 C C . ALA B 1 57 ? 1.691 -7.562 -1.295 1 97.62 57 ALA B C 1
ATOM 1448 O O . ALA B 1 57 ? 1.135 -6.504 -0.988 1 97.62 57 ALA B O 1
ATOM 1449 N N . TRP B 1 58 ? 1.115 -8.773 -1.238 1 97.94 58 TRP B N 1
ATOM 1450 C CA . TRP B 1 58 ? -0.246 -8.898 -0.729 1 97.94 58 TRP B CA 1
ATOM 1451 C C . TRP B 1 58 ? -0.352 -8.352 0.689 1 97.94 58 TRP B C 1
ATOM 1453 O O . TRP B 1 58 ? -1.26 -7.574 0.995 1 97.94 58 TRP B O 1
ATOM 1463 N N . ASP B 1 59 ? 0.569 -8.664 1.508 1 97.56 59 ASP B N 1
ATOM 1464 C CA . ASP B 1 59 ? 0.554 -8.227 2.902 1 97.56 59 ASP B CA 1
ATOM 1465 C C . ASP B 1 59 ? 0.817 -6.73 3.014 1 97.56 59 ASP B C 1
ATOM 1467 O O . ASP B 1 59 ? 0.285 -6.066 3.906 1 97.56 59 ASP B O 1
ATOM 1471 N N . GLY B 1 60 ? 1.623 -6.25 2.123 1 97.69 60 GLY B N 1
ATOM 1472 C CA . GLY B 1 60 ? 1.88 -4.816 2.092 1 97.69 60 GLY B CA 1
ATOM 1473 C C . GLY B 1 60 ? 0.634 -3.992 1.834 1 97.69 60 GLY B C 1
ATOM 1474 O O . GLY B 1 60 ? 0.513 -2.869 2.328 1 97.69 60 GLY B O 1
ATOM 1475 N N . CYS B 1 61 ? -0.28 -4.52 1.129 1 98 61 CYS B N 1
ATOM 1476 C CA . CYS B 1 61 ? -1.524 -3.816 0.839 1 98 61 CYS B CA 1
ATOM 1477 C C . CYS B 1 61 ? -2.338 -3.602 2.111 1 98 61 CYS B C 1
ATOM 1479 O O . CYS B 1 61 ? -3.133 -2.664 2.193 1 98 61 CYS B O 1
ATOM 1481 N N . ASN B 1 62 ? -2.111 -4.453 3.104 1 97.38 62 ASN B N 1
ATOM 1482 C CA . ASN B 1 62 ? -2.764 -4.215 4.387 1 97.38 62 ASN B CA 1
ATOM 1483 C C . ASN B 1 62 ? -2.285 -2.916 5.027 1 97.38 62 ASN B C 1
ATOM 1485 O O . ASN B 1 62 ? -3.066 -2.209 5.664 1 97.38 62 ASN B O 1
ATOM 1489 N N . SER B 1 63 ? -1.022 -2.67 4.863 1 97.75 63 SER B N 1
ATOM 1490 C CA . SER B 1 63 ? -0.486 -1.409 5.363 1 97.75 63 SER B CA 1
ATOM 1491 C C . SER B 1 63 ? -1.096 -0.219 4.629 1 97.75 63 SER B C 1
ATOM 1493 O O . SER B 1 63 ? -1.367 0.819 5.238 1 97.75 63 SER B O 1
ATOM 1495 N N . LEU B 1 64 ? -1.292 -0.339 3.377 1 98.31 64 LEU B N 1
ATOM 1496 C CA . LEU B 1 64 ? -1.923 0.715 2.59 1 98.31 64 LEU B CA 1
ATOM 1497 C C . LEU B 1 64 ? -3.35 0.969 3.066 1 98.31 64 LEU B C 1
ATOM 1499 O O . LEU B 1 64 ? -3.75 2.119 3.256 1 98.31 64 LEU B O 1
ATOM 1503 N N . LEU B 1 65 ? -4.09 -0.115 3.26 1 98.62 65 LEU B N 1
ATOM 1504 C CA . LEU B 1 65 ? -5.457 -0.023 3.762 1 98.62 65 LEU B CA 1
ATOM 1505 C C . LEU B 1 65 ? -5.492 0.671 5.121 1 98.62 65 LEU B C 1
ATOM 1507 O O . LEU B 1 65 ? -6.27 1.605 5.324 1 98.62 65 LEU B O 1
ATOM 1511 N N . LEU B 1 66 ? -4.617 0.308 5.953 1 98.81 66 LEU B N 1
ATOM 1512 C CA . LEU B 1 66 ? -4.578 0.889 7.293 1 98.81 66 LEU B CA 1
ATOM 1513 C C . LEU B 1 66 ? -4.137 2.348 7.238 1 98.81 66 LEU B C 1
ATOM 1515 O O . LEU B 1 66 ? -4.645 3.182 7.988 1 98.81 66 LEU B O 1
ATOM 1519 N N . THR B 1 67 ? -3.197 2.619 6.375 1 98.75 67 THR B N 1
ATOM 1520 C CA . THR B 1 67 ? -2.725 3.992 6.223 1 98.75 67 THR B CA 1
ATOM 1521 C C . THR B 1 67 ? -3.863 4.91 5.785 1 98.75 67 THR B C 1
ATOM 1523 O O . THR B 1 67 ? -4.078 5.969 6.383 1 98.75 67 THR B O 1
ATOM 1526 N N . PHE B 1 68 ? -4.617 4.492 4.852 1 98.88 68 PHE B N 1
ATOM 1527 C CA . PHE B 1 68 ? -5.684 5.355 4.363 1 98.88 68 PHE B CA 1
ATOM 1528 C C . PHE B 1 68 ? -6.855 5.375 5.336 1 98.88 68 PHE B C 1
ATOM 1530 O O . PHE B 1 68 ? -7.602 6.352 5.402 1 98.88 68 PHE B O 1
ATOM 1537 N N . ALA B 1 69 ? -7.051 4.293 6.121 1 98.94 69 ALA B N 1
ATOM 1538 C CA . ALA B 1 69 ? -8.008 4.375 7.219 1 98.94 69 ALA B CA 1
ATOM 1539 C C . ALA B 1 69 ? -7.621 5.477 8.203 1 98.94 69 ALA B C 1
ATOM 1541 O O . ALA B 1 69 ? -8.461 6.301 8.578 1 98.94 69 ALA B O 1
ATOM 1542 N N . LEU B 1 70 ? -6.402 5.547 8.539 1 98.94 70 LEU B N 1
ATOM 1543 C CA . LEU B 1 70 ? -5.902 6.516 9.516 1 98.94 70 LEU B CA 1
ATOM 1544 C C . LEU B 1 70 ? -5.922 7.926 8.938 1 98.94 70 LEU B C 1
ATOM 1546 O O . LEU B 1 70 ? -6.246 8.883 9.641 1 98.94 70 LEU B O 1
ATOM 1550 N N . LEU B 1 71 ? -5.578 8.07 7.676 1 98.81 71 LEU B N 1
ATOM 1551 C CA . LEU B 1 71 ? -5.633 9.383 7.047 1 98.81 71 LEU B CA 1
ATOM 1552 C C . LEU B 1 71 ? -7.07 9.891 6.984 1 98.81 71 LEU B C 1
ATOM 1554 O O . LEU B 1 71 ? -7.328 11.062 7.273 1 98.81 71 LEU B O 1
ATO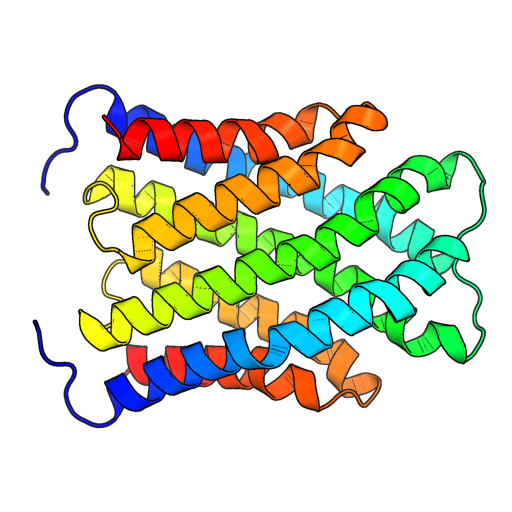M 1558 N N . ASN B 1 72 ? -7.957 9.023 6.629 1 98.81 72 ASN B N 1
ATOM 1559 C CA . ASN B 1 72 ? -9.359 9.422 6.625 1 98.81 72 ASN B CA 1
ATOM 1560 C C . ASN B 1 72 ? -9.852 9.773 8.023 1 98.81 72 ASN B C 1
ATOM 1562 O O . ASN B 1 72 ? -10.617 10.727 8.195 1 98.81 72 ASN B O 1
ATOM 1566 N N . LEU B 1 73 ? -9.445 9.039 9.016 1 98.62 73 LEU B N 1
ATOM 1567 C CA . LEU B 1 73 ? -9.781 9.375 10.398 1 98.62 73 LEU B CA 1
ATOM 1568 C C . LEU B 1 73 ? -9.211 10.742 10.773 1 98.62 73 LEU B C 1
ATOM 1570 O O . LEU B 1 73 ? -9.906 11.555 11.391 1 98.62 73 LEU B O 1
ATOM 1574 N N . LYS B 1 74 ? -8.008 10.961 10.43 1 98.38 74 LYS B N 1
ATOM 1575 C CA . LYS B 1 74 ? -7.363 12.25 10.68 1 98.38 74 LYS B CA 1
ATOM 1576 C C . LYS B 1 74 ? -8.156 13.391 10.047 1 98.38 74 LYS B C 1
ATOM 1578 O O . LYS B 1 74 ? -8.414 14.414 10.688 1 98.38 74 LYS B O 1
ATOM 1583 N N . TRP B 1 75 ? -8.516 13.188 8.844 1 98.19 75 TRP B N 1
ATOM 1584 C CA . TRP B 1 75 ? -9.211 14.234 8.102 1 98.19 75 TRP B CA 1
ATOM 1585 C C . TRP B 1 75 ? -10.617 14.453 8.664 1 98.19 75 TRP B C 1
ATOM 1587 O O . TRP B 1 75 ? -11.117 15.578 8.68 1 98.19 75 TRP B O 1
ATOM 1597 N N . ALA B 1 76 ? -11.234 13.422 9.125 1 97.75 76 ALA B N 1
ATOM 1598 C CA . ALA B 1 76 ? -12.539 13.555 9.773 1 97.75 76 ALA B CA 1
ATOM 1599 C C . ALA B 1 76 ? -12.438 14.391 11.047 1 97.75 76 ALA B C 1
ATOM 1601 O O . ALA B 1 76 ? -13.32 15.203 11.328 1 97.75 76 ALA B O 1
ATOM 1602 N N . LYS B 1 77 ? -11.406 14.266 11.703 1 96.69 77 LYS B N 1
ATOM 1603 C CA . LYS B 1 77 ? -11.258 14.859 13.031 1 96.69 77 LYS B CA 1
ATOM 1604 C C . LYS B 1 77 ? -10.648 16.25 12.945 1 96.69 77 LYS B C 1
ATOM 1606 O O . LYS B 1 77 ? -10.953 17.125 13.766 1 96.69 77 LYS B O 1
ATOM 1611 N N . HIS B 1 78 ? -9.758 16.422 11.969 1 95.75 78 HIS B N 1
ATOM 1612 C CA . HIS B 1 78 ? -8.906 17.609 12.055 1 95.75 78 HIS B CA 1
ATOM 1613 C C . HIS B 1 78 ? -8.992 18.438 10.781 1 95.75 78 HIS B C 1
ATOM 1615 O O . HIS B 1 78 ? -8.258 19.422 10.625 1 95.75 78 HIS B O 1
ATOM 1621 N N . GLY B 1 79 ? -9.773 18.078 9.922 1 95.69 79 GLY B N 1
ATOM 1622 C CA . GLY B 1 79 ? -9.961 18.859 8.719 1 95.69 79 GLY B CA 1
ATOM 1623 C C . GLY B 1 79 ? -9.555 18.125 7.453 1 95.69 79 GLY B C 1
ATOM 1624 O O . GLY B 1 79 ? -8.625 17.328 7.469 1 95.69 79 GLY B O 1
ATOM 1625 N N . ALA B 1 80 ? -10.156 18.438 6.379 1 97.19 80 ALA B N 1
ATOM 1626 C CA . ALA B 1 80 ? -9.938 17.812 5.078 1 97.19 80 ALA B CA 1
ATOM 1627 C C . ALA B 1 80 ? -8.523 18.094 4.57 1 97.19 80 ALA B C 1
ATOM 1629 O O . ALA B 1 80 ? -7.848 19 5.066 1 97.19 80 ALA B O 1
ATOM 1630 N N . PRO B 1 81 ? -8.094 17.25 3.602 1 97.19 81 PRO B N 1
ATOM 1631 C CA . PRO B 1 81 ? -6.781 17.547 3.018 1 97.19 81 PRO B CA 1
ATOM 1632 C C . PRO B 1 81 ? -6.707 18.922 2.373 1 97.19 81 PRO B C 1
ATOM 1634 O O . PRO B 1 81 ? -7.5 19.234 1.479 1 97.19 81 PRO B O 1
ATOM 1637 N N . GLU B 1 82 ? -5.719 19.641 2.775 1 96.31 82 GLU B N 1
ATOM 1638 C CA . GLU B 1 82 ? -5.543 20.969 2.217 1 96.31 82 GLU B CA 1
ATOM 1639 C C . GLU B 1 82 ? -4.176 21.125 1.554 1 96.31 82 GLU B C 1
ATOM 1641 O O . GLU B 1 82 ? -4.031 21.859 0.575 1 96.31 82 GLU B O 1
ATOM 1646 N N . LEU B 1 83 ? -3.197 20.391 2.062 1 97.38 83 LEU B N 1
ATOM 1647 C CA . LEU B 1 83 ? -1.848 20.469 1.516 1 97.38 83 LEU B CA 1
ATOM 1648 C C . LEU B 1 83 ? -1.744 19.703 0.206 1 97.38 83 LEU B C 1
ATOM 1650 O O . LEU B 1 83 ? -2.416 18.688 0.027 1 97.38 83 LEU B O 1
ATOM 1654 N N . MET B 1 84 ? -0.941 20.141 -0.622 1 98.12 84 MET B N 1
ATOM 1655 C CA . MET B 1 84 ? -0.765 19.516 -1.93 1 98.12 84 MET B CA 1
ATOM 1656 C C . MET B 1 84 ? -0.358 18.062 -1.785 1 98.12 84 MET B C 1
ATOM 1658 O O . MET B 1 84 ? -0.843 17.203 -2.521 1 98.12 84 MET B O 1
ATOM 1662 N N . GLU B 1 85 ? 0.542 17.734 -0.864 1 98.38 85 GLU B N 1
ATOM 1663 C CA . GLU B 1 85 ? 1.011 16.375 -0.643 1 98.38 85 GLU B CA 1
ATOM 1664 C C . GLU B 1 85 ? -0.147 15.438 -0.296 1 98.38 85 GLU B C 1
ATOM 1666 O O . GLU B 1 85 ? -0.221 14.32 -0.803 1 98.38 85 GLU B O 1
ATOM 1671 N N . GLU B 1 86 ? -1.065 15.953 0.509 1 98.31 86 GLU B N 1
ATOM 1672 C CA . GLU B 1 86 ? -2.209 15.133 0.907 1 98.31 86 GLU B CA 1
ATOM 1673 C C . GLU B 1 86 ? -3.189 14.953 -0.249 1 98.31 86 GLU B C 1
ATOM 1675 O O . GLU B 1 86 ? -3.715 13.859 -0.461 1 98.31 86 GLU B O 1
ATOM 1680 N N . LYS B 1 87 ? -3.434 16 -0.955 1 98.62 87 LYS B N 1
ATOM 1681 C CA . LYS B 1 87 ? -4.336 15.906 -2.098 1 98.62 87 LYS B CA 1
ATOM 1682 C C . LYS B 1 87 ? -3.795 14.945 -3.148 1 98.62 87 LYS B C 1
ATOM 1684 O O . LYS B 1 87 ? -4.547 14.148 -3.719 1 98.62 87 LYS B O 1
ATOM 1689 N N . LEU B 1 88 ? -2.518 15.055 -3.365 1 98.75 88 LEU B N 1
ATOM 1690 C CA . LEU B 1 88 ? -1.898 14.141 -4.32 1 98.75 88 LEU B CA 1
ATOM 1691 C C . LEU B 1 88 ? -2.004 12.695 -3.846 1 98.75 88 LEU B C 1
ATOM 1693 O O . LEU B 1 88 ? -2.213 11.789 -4.652 1 98.75 88 LEU B O 1
ATOM 1697 N N . ALA B 1 89 ? -1.802 12.461 -2.562 1 98.75 89 ALA B N 1
ATOM 1698 C CA . ALA B 1 89 ? -1.961 11.109 -2.018 1 98.75 89 ALA B CA 1
ATOM 1699 C C . ALA B 1 89 ? -3.365 10.578 -2.279 1 98.75 89 ALA B C 1
ATOM 1701 O O . ALA B 1 89 ? -3.535 9.414 -2.645 1 98.75 89 ALA B O 1
ATOM 1702 N N . VAL B 1 90 ? -4.371 11.438 -2.109 1 98.81 90 VAL B N 1
ATOM 1703 C CA . VAL B 1 90 ? -5.754 11.039 -2.369 1 98.81 90 VAL B CA 1
ATOM 1704 C C . VAL B 1 90 ? -5.914 10.656 -3.838 1 98.81 90 VAL B C 1
ATOM 1706 O O . VAL B 1 90 ? -6.449 9.594 -4.152 1 98.81 90 VAL B O 1
ATOM 1709 N N . TRP B 1 91 ? -5.422 11.453 -4.73 1 98.75 91 TRP B N 1
ATOM 1710 C CA . TRP B 1 91 ? -5.605 11.203 -6.16 1 98.75 91 TRP B CA 1
ATOM 1711 C C . TRP B 1 91 ? -4.852 9.953 -6.594 1 98.75 91 TRP B C 1
ATOM 1713 O O . TRP B 1 91 ? -5.34 9.188 -7.43 1 98.75 91 TRP B O 1
ATOM 1723 N N . ILE B 1 92 ? -3.658 9.734 -6.098 1 98.56 92 ILE B N 1
ATOM 1724 C CA . ILE B 1 92 ? -2.902 8.531 -6.406 1 98.56 92 ILE B CA 1
ATOM 1725 C C . ILE B 1 92 ? -3.682 7.301 -5.945 1 98.56 92 ILE B C 1
ATOM 1727 O O . ILE B 1 92 ? -3.791 6.312 -6.68 1 98.56 92 ILE B O 1
ATOM 1731 N N . ASN B 1 93 ? -4.234 7.402 -4.75 1 98.38 93 ASN B N 1
ATOM 1732 C CA . ASN B 1 93 ? -5.035 6.297 -4.234 1 98.38 93 ASN B CA 1
ATOM 1733 C C . ASN B 1 93 ? -6.25 6.027 -5.113 1 98.38 93 ASN B C 1
ATOM 1735 O O . ASN B 1 93 ? -6.598 4.871 -5.363 1 98.38 93 ASN B O 1
ATOM 1739 N N . VAL B 1 94 ? -6.914 7.07 -5.594 1 98.69 94 VAL B N 1
ATOM 1740 C CA . VAL B 1 94 ? -8.078 6.922 -6.461 1 98.69 94 VAL B CA 1
ATOM 1741 C C . VAL B 1 94 ? -7.68 6.215 -7.754 1 98.69 94 VAL B C 1
ATOM 1743 O O . VAL B 1 94 ? -8.312 5.234 -8.156 1 98.69 94 VAL B O 1
ATOM 1746 N N . ILE B 1 95 ? -6.629 6.633 -8.398 1 98.62 95 ILE B N 1
ATOM 1747 C CA . ILE B 1 95 ? -6.211 6.121 -9.703 1 98.62 95 ILE B CA 1
ATOM 1748 C C . ILE B 1 95 ? -5.809 4.656 -9.57 1 98.62 95 ILE B C 1
ATOM 1750 O O . ILE B 1 95 ? -6.27 3.809 -10.344 1 98.62 95 ILE B O 1
ATOM 1754 N N . ILE B 1 96 ? -5.008 4.359 -8.586 1 98.31 96 ILE B N 1
ATOM 1755 C CA . ILE B 1 96 ? -4.496 3 -8.438 1 98.31 96 ILE B CA 1
ATOM 1756 C C . ILE B 1 96 ? -5.625 2.064 -8.016 1 98.31 96 ILE B C 1
ATOM 1758 O O . ILE B 1 96 ? -5.703 0.925 -8.484 1 98.31 96 ILE B O 1
ATOM 1762 N N . SER B 1 97 ? -6.512 2.535 -7.156 1 98.62 97 SER B N 1
ATOM 1763 C CA . SER B 1 97 ? -7.613 1.697 -6.695 1 98.62 97 SER B CA 1
ATOM 1764 C C . SER B 1 97 ? -8.594 1.405 -7.824 1 98.62 97 SER B C 1
ATOM 1766 O O . SER B 1 97 ? -9.133 0.299 -7.914 1 98.62 97 SER B O 1
ATOM 1768 N N . LEU B 1 98 ? -8.875 2.418 -8.602 1 98.56 98 LEU B N 1
ATOM 1769 C CA . LEU B 1 98 ? -9.711 2.189 -9.773 1 98.56 98 LEU B CA 1
ATOM 1770 C C . LEU B 1 98 ? -9.117 1.103 -10.664 1 98.56 98 LEU B C 1
ATOM 1772 O O . LEU B 1 98 ? -9.812 0.158 -11.047 1 98.56 98 LEU B O 1
ATOM 1776 N N . TYR B 1 99 ? -7.84 1.204 -10.953 1 98.56 99 TYR B N 1
ATOM 1777 C CA . TYR B 1 99 ? -7.121 0.24 -11.773 1 98.56 99 TYR B CA 1
ATOM 1778 C C . TYR B 1 99 ? -7.156 -1.148 -11.148 1 98.56 99 TYR B C 1
ATOM 1780 O O . TYR B 1 99 ? -7.473 -2.131 -11.82 1 98.56 99 TYR B O 1
ATOM 1788 N N . ILE B 1 100 ? -6.883 -1.264 -9.859 1 98.38 100 ILE B N 1
ATOM 1789 C CA . ILE B 1 100 ? -6.793 -2.531 -9.148 1 98.38 100 ILE B CA 1
ATOM 1790 C C . ILE B 1 100 ? -8.172 -3.193 -9.102 1 98.38 100 ILE B C 1
ATOM 1792 O O . ILE B 1 100 ? -8.273 -4.422 -9.156 1 98.38 100 ILE B O 1
ATOM 1796 N N . GLY B 1 101 ? -9.195 -2.406 -9.016 1 98.5 101 GLY B N 1
ATOM 1797 C CA . GLY B 1 101 ? -10.539 -2.947 -8.883 1 98.5 101 GLY B CA 1
ATOM 1798 C C . GLY B 1 101 ? -11.031 -3.639 -10.133 1 98.5 101 GLY B C 1
ATOM 1799 O O . GLY B 1 101 ? -11.977 -4.43 -10.078 1 98.5 101 GLY B O 1
ATOM 1800 N N . ILE B 1 102 ? -10.477 -3.404 -11.281 1 98.56 102 ILE B N 1
ATOM 1801 C CA . ILE B 1 102 ? -10.969 -3.898 -12.562 1 98.56 102 ILE B CA 1
ATOM 1802 C C . ILE B 1 102 ? -10.93 -5.426 -12.578 1 98.56 102 ILE B C 1
ATOM 1804 O O . ILE B 1 102 ? -11.945 -6.078 -12.812 1 98.56 102 ILE B O 1
ATOM 1808 N N . PRO B 1 103 ? -9.758 -6.074 -12.305 1 98.12 103 PRO B N 1
ATOM 1809 C CA . PRO B 1 103 ? -9.773 -7.539 -12.32 1 98.12 103 PRO B CA 1
ATOM 1810 C C . PRO B 1 103 ? -10.711 -8.125 -11.258 1 98.12 103 PRO B C 1
ATOM 1812 O O . PRO B 1 103 ? -11.305 -9.18 -11.469 1 98.12 103 PRO B O 1
ATOM 1815 N N . TYR B 1 104 ? -10.812 -7.512 -10.094 1 97.81 104 TYR B N 1
ATOM 1816 C CA . TYR B 1 104 ? -11.758 -7.98 -9.086 1 97.81 104 TYR B CA 1
ATOM 1817 C C . TYR B 1 104 ? -13.18 -8.008 -9.648 1 97.81 104 TYR B C 1
ATOM 1819 O O . TYR B 1 104 ? -13.914 -8.969 -9.438 1 97.81 104 TYR B O 1
ATOM 1827 N N . PHE B 1 105 ? -13.539 -6.941 -10.273 1 98.06 105 PHE B N 1
ATOM 1828 C CA . PHE B 1 105 ? -14.852 -6.863 -10.898 1 98.06 105 PHE B CA 1
ATOM 1829 C C . PHE B 1 105 ? -15.023 -7.961 -11.938 1 98.06 105 PHE B C 1
ATOM 1831 O O . PHE B 1 105 ? -16.062 -8.633 -11.969 1 98.06 105 PHE B O 1
ATOM 1838 N N . GLN B 1 106 ? -14.047 -8.195 -12.781 1 97.62 106 GLN B N 1
ATOM 1839 C CA . GLN B 1 106 ? -14.102 -9.125 -13.906 1 97.62 106 GLN B CA 1
ATOM 1840 C C . GLN B 1 106 ? -14.266 -10.562 -13.414 1 97.62 106 GLN B C 1
ATOM 1842 O O . GLN B 1 106 ? -14.914 -11.375 -14.078 1 97.62 106 GLN B O 1
ATOM 1847 N N . VAL B 1 107 ? -13.75 -10.859 -12.227 1 95.75 107 VAL B N 1
ATOM 1848 C CA . VAL B 1 107 ? -13.805 -12.234 -11.75 1 95.75 107 VAL B CA 1
ATOM 1849 C C . VAL B 1 107 ? -14.938 -12.383 -10.734 1 95.75 107 VAL B C 1
ATOM 1851 O O . VAL B 1 107 ? -15.016 -13.391 -10.023 1 95.75 107 VAL B O 1
ATOM 1854 N N . GLY B 1 108 ? -15.695 -11.32 -10.508 1 95.12 108 GLY B N 1
ATOM 1855 C CA . GLY B 1 108 ? -16.922 -11.414 -9.734 1 95.12 108 GLY B CA 1
ATOM 1856 C C . GLY B 1 108 ? -16.703 -11.219 -8.25 1 95.12 108 GLY B C 1
ATOM 1857 O O . GLY B 1 108 ? -17.578 -11.547 -7.441 1 95.12 108 GLY B O 1
ATOM 1858 N N . MET B 1 109 ? -15.602 -10.719 -7.852 1 94.88 109 MET B N 1
ATOM 1859 C CA . MET B 1 109 ? -15.344 -10.383 -6.453 1 94.88 109 MET B CA 1
ATOM 1860 C C . MET B 1 109 ? -15.82 -8.969 -6.129 1 94.88 109 MET B C 1
ATOM 1862 O O . MET B 1 109 ? -15.031 -8.023 -6.164 1 94.88 109 MET B O 1
ATOM 1866 N N . LYS B 1 110 ? -17 -8.922 -5.656 1 95.25 110 LYS B N 1
ATOM 1867 C CA . LYS B 1 110 ? -17.641 -7.609 -5.547 1 95.25 110 LYS B CA 1
ATOM 1868 C C . LYS B 1 110 ? -17.328 -6.957 -4.203 1 95.25 110 LYS B C 1
ATOM 1870 O O . LYS B 1 110 ? -17.25 -5.734 -4.105 1 95.25 110 LYS B O 1
ATOM 1875 N N . LEU B 1 111 ? -17.094 -7.715 -3.162 1 96.44 111 LEU B N 1
ATOM 1876 C CA . LEU B 1 111 ? -16.938 -7.188 -1.812 1 96.44 111 LEU B CA 1
ATOM 1877 C C . LEU B 1 111 ? -15.734 -6.258 -1.733 1 96.44 111 LEU B C 1
ATOM 1879 O O . LEU B 1 111 ? -15.828 -5.152 -1.198 1 96.44 111 LEU B O 1
ATOM 1883 N N . PRO B 1 112 ? -14.625 -6.609 -2.369 1 97.69 112 PRO B N 1
ATOM 1884 C CA . PRO B 1 112 ? -13.461 -5.727 -2.287 1 97.69 112 PRO B CA 1
ATOM 1885 C C . PRO B 1 112 ? -13.68 -4.391 -2.994 1 97.69 112 PRO B C 1
ATOM 1887 O O . PRO B 1 112 ? -12.969 -3.42 -2.723 1 97.69 112 PRO B O 1
ATOM 1890 N N . LEU B 1 113 ? -14.625 -4.309 -3.844 1 98.44 113 LEU B N 1
ATOM 1891 C CA . LEU B 1 113 ? -14.844 -3.098 -4.629 1 98.44 113 LEU B CA 1
ATOM 1892 C C . LEU B 1 113 ? -15.359 -1.965 -3.752 1 98.44 113 LEU B C 1
ATOM 1894 O O . LEU B 1 113 ? -15.164 -0.79 -4.066 1 98.44 113 LEU B O 1
ATOM 1898 N N . PHE B 1 114 ? -16 -2.305 -2.627 1 98.44 114 PHE B N 1
ATOM 1899 C CA . PHE B 1 114 ? -16.438 -1.275 -1.688 1 98.44 114 PHE B CA 1
ATOM 1900 C C . PHE B 1 114 ? -15.234 -0.527 -1.119 1 98.44 114 PHE B C 1
ATOM 1902 O O . PHE B 1 114 ? -15.289 0.692 -0.942 1 98.44 114 PHE B O 1
ATOM 1909 N N . THR B 1 115 ? -14.188 -1.253 -0.853 1 98.38 115 THR B N 1
ATOM 1910 C CA . THR B 1 115 ? -12.969 -0.631 -0.343 1 98.38 115 THR B CA 1
ATOM 1911 C C . THR B 1 115 ? -12.172 0.006 -1.478 1 98.38 115 THR B C 1
ATOM 1913 O O . THR B 1 115 ? -11.695 1.136 -1.349 1 98.38 115 THR B O 1
ATOM 1916 N N . LEU B 1 116 ? -12.062 -0.669 -2.631 1 98.69 116 LEU B N 1
ATOM 1917 C CA . LEU B 1 116 ? -11.188 -0.251 -3.723 1 98.69 116 LEU B CA 1
ATOM 1918 C C . LEU B 1 116 ? -11.781 0.94 -4.469 1 98.69 116 LEU B C 1
ATOM 1920 O O . LEU B 1 116 ? -11.047 1.824 -4.918 1 98.69 116 LEU B O 1
ATOM 1924 N N . TRP B 1 117 ? -13.086 0.953 -4.637 1 98.81 117 TRP B N 1
ATOM 1925 C CA . TRP B 1 117 ? -13.727 2.033 -5.375 1 98.81 117 TRP B CA 1
ATOM 1926 C C . TRP B 1 117 ? -14.547 2.916 -4.438 1 98.81 117 TRP B C 1
ATOM 1928 O O . TRP B 1 117 ? -14.438 4.145 -4.48 1 98.81 117 TRP B O 1
ATOM 1938 N N . GLY B 1 118 ? -15.305 2.363 -3.514 1 98.75 118 GLY B N 1
ATOM 1939 C CA . GLY B 1 118 ? -16.141 3.125 -2.596 1 98.75 118 GLY B CA 1
ATOM 1940 C C . GLY B 1 118 ? -15.336 4.02 -1.669 1 98.75 118 GLY B C 1
ATOM 1941 O O . GLY B 1 118 ? -15.664 5.199 -1.5 1 98.75 118 GLY B O 1
ATOM 1942 N N . GLY B 1 119 ? -14.289 3.49 -1.024 1 98.62 119 GLY B N 1
ATOM 1943 C CA . GLY B 1 119 ? -13.461 4.246 -0.097 1 98.62 119 GLY B CA 1
ATOM 1944 C C . GLY B 1 119 ? -12.898 5.516 -0.705 1 98.62 119 GLY B C 1
ATOM 1945 O O . GLY B 1 119 ? -13.195 6.621 -0.244 1 98.62 119 GLY B O 1
ATOM 1946 N N . PRO B 1 120 ? -12.141 5.367 -1.781 1 98.69 120 PRO B N 1
ATOM 1947 C CA . PRO B 1 120 ? -11.523 6.539 -2.406 1 98.69 120 PRO B CA 1
ATOM 1948 C C . PRO B 1 120 ? -12.555 7.535 -2.934 1 98.69 120 PRO B C 1
ATOM 1950 O O . PRO B 1 120 ? -12.328 8.75 -2.887 1 98.69 120 PRO B O 1
ATOM 1953 N N . VAL B 1 121 ? -13.688 7.07 -3.432 1 98.44 121 VAL B N 1
ATOM 1954 C CA . VAL B 1 121 ? -14.742 7.957 -3.9 1 98.44 121 VAL B CA 1
ATOM 1955 C C . VAL B 1 121 ? -15.273 8.797 -2.736 1 98.44 121 VAL B C 1
ATOM 1957 O O . VAL B 1 121 ? -15.414 10.016 -2.854 1 98.44 121 VAL B O 1
ATOM 1960 N N . LEU B 1 122 ? -15.531 8.195 -1.627 1 98.69 122 LEU B N 1
ATOM 1961 C CA . LEU B 1 122 ? -16.016 8.898 -0.444 1 98.69 122 LEU B CA 1
ATOM 1962 C C . LEU B 1 122 ? -14.977 9.906 0.051 1 98.69 122 LEU B C 1
ATOM 1964 O O . LEU B 1 122 ? -15.328 11.031 0.425 1 98.69 122 LEU B O 1
ATOM 1968 N N . THR B 1 123 ? -13.719 9.508 0.075 1 98.69 123 THR B N 1
ATOM 1969 C CA . THR B 1 123 ? -12.648 10.414 0.463 1 98.69 123 THR B CA 1
ATOM 1970 C C . THR B 1 123 ? -12.625 11.648 -0.44 1 98.69 123 THR B C 1
ATOM 1972 O O . THR B 1 123 ? -12.523 12.781 0.043 1 98.69 123 THR B O 1
ATOM 1975 N N . THR B 1 124 ? -12.719 11.422 -1.739 1 98.56 124 THR B N 1
ATOM 1976 C CA . THR B 1 124 ? -12.664 12.5 -2.717 1 98.56 124 THR B CA 1
ATOM 1977 C C . THR B 1 124 ? -13.867 13.43 -2.572 1 98.56 124 THR B C 1
ATOM 1979 O O . THR B 1 124 ? -13.727 14.656 -2.635 1 98.56 124 THR B O 1
ATOM 1982 N N . MET B 1 125 ? -15.023 12.852 -2.395 1 97.62 125 MET B N 1
ATOM 1983 C CA . MET B 1 125 ? -16.219 13.656 -2.191 1 97.62 125 MET B CA 1
ATOM 1984 C C . MET B 1 125 ? -16.062 14.57 -0.983 1 97.62 125 MET B C 1
ATOM 1986 O O . MET B 1 125 ? -16.375 15.766 -1.06 1 97.62 125 MET B O 1
ATOM 1990 N N . ALA B 1 126 ? -15.594 14.023 0.07 1 97.94 126 ALA B N 1
ATOM 1991 C CA . ALA B 1 126 ? -15.391 14.812 1.286 1 97.94 126 ALA B CA 1
ATOM 1992 C C . ALA B 1 126 ? -14.367 15.922 1.064 1 97.94 126 ALA B C 1
ATOM 1994 O O . ALA B 1 126 ? -14.539 17.047 1.552 1 97.94 126 ALA B O 1
ATOM 1995 N N . MET B 1 127 ? -13.328 15.602 0.382 1 97.25 127 MET B N 1
ATOM 1996 C CA . MET B 1 127 ? -12.258 16.562 0.122 1 97.25 127 MET B CA 1
ATOM 1997 C C . MET B 1 127 ? -12.758 17.719 -0.727 1 97.25 127 MET B C 1
ATOM 1999 O O . MET B 1 127 ? -12.344 18.859 -0.528 1 97.25 127 MET B O 1
ATOM 2003 N N . LEU B 1 128 ? -13.688 17.469 -1.613 1 95.44 128 LEU B N 1
ATOM 2004 C CA . LEU B 1 128 ? -14.102 18.469 -2.596 1 95.44 128 LEU B CA 1
ATOM 2005 C C . LEU B 1 128 ? -15.305 19.25 -2.094 1 95.44 128 LEU B C 1
ATOM 2007 O O . LEU B 1 128 ? -15.625 20.312 -2.639 1 95.44 128 LEU B O 1
ATOM 2011 N N . LEU B 1 129 ? -16.016 18.781 -1.121 1 90.94 129 LEU B N 1
ATOM 2012 C CA . LEU B 1 129 ? -17.141 19.5 -0.521 1 90.94 129 LEU B CA 1
ATOM 2013 C C . LEU B 1 129 ? -16.641 20.594 0.42 1 90.94 129 LEU B C 1
ATOM 2015 O O . LEU B 1 129 ? -17.234 21.672 0.49 1 90.94 129 LEU B O 1
#

Sequence (258 aa):
MLGLSGWKPLFFYTAAFLNVVILPKHLKTGETKIKGAIKAIPSDPEYSIPKAIVKTAWDGCNSLLLTFALLNLKWAKHGAPELMEEKLAVWINVIISLYIGIPYFQVGMKLPLFTLWGGPVLTTMAMLLMLGLSGWKPLFFYTAAFLNVVILPKHLKTGETKIKGAIKAIPSDPEYSIPKAIVKTAWDGCNSLLLTFALLNLKWAKHGAPELMEEKLAVWINVIISLYIGIPYFQVGMKLPLFTLWGGPVLTTMAMLL